Protein AF-A0A836BMW1-F1 (afdb_monomer_lite)

Sequence (289 aa):
MLAQPSSRALAAHRRPSPSGPASAAAPSAPRPCRCRACRPGSGLGRAGALRVTAFREDTAAAQPPLKTEEQRRMAQGQGQGQEGFAEGQRQRLSRRGWAVRERKAPLAVWSHTLGELGPQEVDIRVTHNGLCHTDLHMRDDDWGVSKFPFIPGHEVVGEVVGVGSAVPASLRPGSRVGVGWIANSCRSCLACLRGEENVCEKGYTGLIVGGNHGGFQEVLRVTSDFLYSIPDALGSEDAAPLLCAGITVYAPLKRHMARPGMAVAVLGVGGLGHLALQVGGGEGGGGGV

Organism: NCBI:txid47281

Secondary structure (DSSP, 8-state):
---PPP--------PPPPPS----PPPPPPPPP-SGGG-TTSS-------------------PPPPSSHHHHHHHTT---------TT-----EEEEEEB-STTPPPEEEEEE--SPPTTEEEEEEEEE---HHHHHHHTTTTS---SSB----SEEEEEEEE-TTS-TTS-TT-EEEE-SEEE--S-SHHHHTT-GGG-TT--EETTSTT---SSBSEEEEEGGGPEEPPTTS-HHHHHHIIIIIHHHHHHHHHH--STT--------SHHHHHHHHHHHHTTS----

Radius of gyration: 26.45 Å; chains: 1; bounding box: 68×68×67 Å

Foldseek 3Di:
DDDDDDDDDDDDDDDDDDDDDDDDDDDDDDDFDPDPVRDPPPPPPDPDDPPPPDDPDPPPPPDDDDPDPVSVCVVVVPDDDPDDPDDDDQDFDWKWFFWQADAPRGTDIDTDTDDGAAQQKWKWQFDDFDDDCVQVCQSNVVVVFHDPRFAGTFLTWGFTDDHHNNADPVHDGRFIKTAGFFQFAPCPDPCNVVVNRVPHPVDTDTCRGNPHYHRRIRMHMTGRVRIDGDDPVADSNRSRLCSPLVCVLCVCCVVPVPDAPDDDDQDDCDSNSVNNCVNVVVSNDDDDD

Structure (mmCIF, N/CA/C/O backbone):
data_AF-A0A836BMW1-F1
#
_entry.id   AF-A0A836BMW1-F1
#
loop_
_atom_site.group_PDB
_atom_site.id
_atom_site.type_symbol
_atom_site.label_atom_id
_atom_site.label_alt_id
_atom_site.label_comp_id
_atom_site.label_asym_id
_atom_site.label_entity_id
_atom_site.label_seq_id
_atom_site.pdbx_PDB_ins_code
_atom_site.Cartn_x
_atom_site.Cartn_y
_atom_site.Cartn_z
_atom_site.occupancy
_atom_site.B_iso_or_equiv
_atom_site.auth_seq_id
_atom_site.auth_comp_id
_atom_site.auth_asym_id
_atom_site.auth_atom_id
_atom_site.pdbx_PDB_model_num
ATOM 1 N N . MET A 1 1 ? 41.773 40.294 33.179 1.00 37.75 1 MET A N 1
ATOM 2 C CA . MET A 1 1 ? 41.535 38.853 32.934 1.00 37.75 1 MET A CA 1
ATOM 3 C C . MET A 1 1 ? 40.153 38.743 32.294 1.00 37.75 1 MET A C 1
ATOM 5 O O . MET A 1 1 ? 39.193 39.082 32.961 1.00 37.75 1 MET A O 1
ATOM 9 N N . LEU A 1 2 ? 40.088 38.771 30.953 1.00 32.91 2 LEU A N 1
ATOM 10 C CA . LEU A 1 2 ? 39.858 37.614 30.050 1.00 32.91 2 LEU A CA 1
ATOM 11 C C . LEU A 1 2 ? 38.408 37.089 30.154 1.00 32.91 2 LEU A C 1
ATOM 13 O O . LEU A 1 2 ? 38.007 36.719 31.243 1.00 32.91 2 LEU A O 1
ATOM 17 N N . ALA A 1 3 ? 37.575 36.966 29.118 1.00 32.19 3 ALA A N 1
ATOM 18 C CA . ALA A 1 3 ? 37.632 37.294 27.693 1.00 32.19 3 ALA A CA 1
ATOM 19 C C . ALA A 1 3 ? 36.179 37.260 27.147 1.00 32.19 3 ALA A C 1
ATOM 21 O O . ALA A 1 3 ? 35.368 36.461 27.612 1.00 32.19 3 ALA A O 1
ATOM 22 N N . GLN A 1 4 ? 35.847 38.112 26.172 1.00 37.16 4 GLN A N 1
ATOM 23 C CA . GLN A 1 4 ? 34.593 38.056 25.404 1.00 37.16 4 GLN A CA 1
ATOM 24 C C . GLN A 1 4 ? 34.679 36.977 24.305 1.00 37.16 4 GLN A C 1
ATOM 26 O O . GLN A 1 4 ? 35.769 36.774 23.760 1.00 37.16 4 GLN A O 1
ATOM 31 N N . PRO A 1 5 ? 33.570 36.321 23.909 1.00 39.25 5 PRO A N 1
ATOM 32 C CA . PRO A 1 5 ? 33.561 35.466 22.729 1.00 39.25 5 PRO A CA 1
ATOM 33 C C . PRO A 1 5 ? 33.525 36.325 21.457 1.00 39.25 5 PRO A C 1
ATOM 35 O O . PRO A 1 5 ? 32.670 37.192 21.284 1.00 39.25 5 PRO A O 1
ATOM 38 N N . SER A 1 6 ? 34.492 36.088 20.573 1.00 36.12 6 SER A N 1
ATOM 39 C CA . SER A 1 6 ? 34.674 36.801 19.314 1.00 36.12 6 SER A CA 1
ATOM 40 C C . SER A 1 6 ? 33.681 36.346 18.243 1.00 36.12 6 SER A C 1
ATOM 42 O O . SER A 1 6 ? 33.478 35.159 17.986 1.00 36.12 6 SER A O 1
ATOM 44 N N . SER A 1 7 ? 33.091 37.332 17.573 1.00 39.47 7 SER A N 1
ATOM 45 C CA . SER A 1 7 ? 32.346 37.193 16.330 1.00 39.47 7 SER A CA 1
A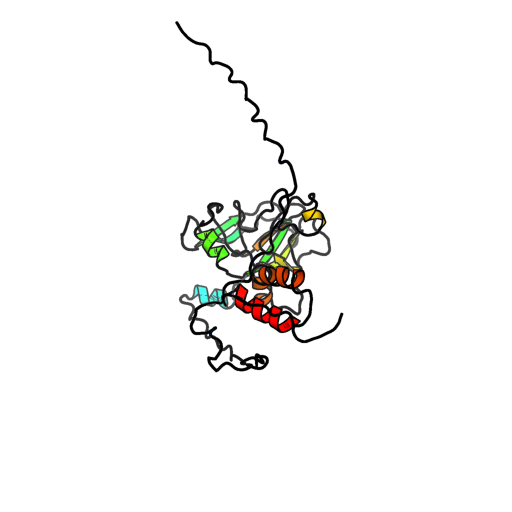TOM 46 C C . SER A 1 7 ? 33.298 36.805 15.194 1.00 39.47 7 SER A C 1
ATOM 48 O O . SER A 1 7 ? 34.131 37.594 14.749 1.00 39.47 7 SER A O 1
ATOM 50 N N . ARG A 1 8 ? 33.178 35.576 14.68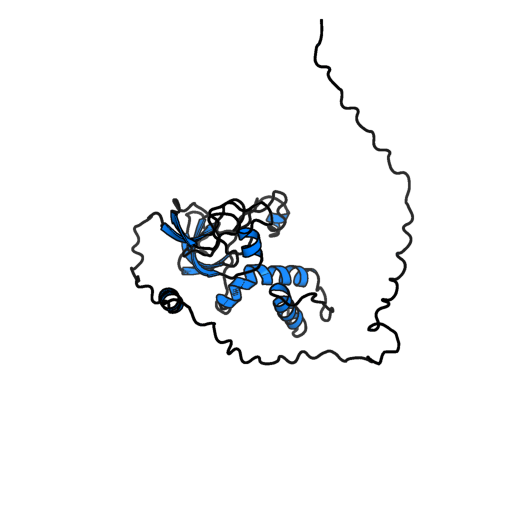5 1.00 35.97 8 ARG A N 1
ATOM 51 C CA . ARG A 1 8 ? 33.794 35.196 13.408 1.00 35.97 8 ARG A CA 1
ATOM 52 C C . ARG A 1 8 ? 32.800 35.442 12.280 1.00 35.97 8 ARG A C 1
ATOM 54 O O . ARG A 1 8 ? 31.829 34.711 12.116 1.00 35.97 8 ARG A O 1
ATOM 61 N N . ALA A 1 9 ? 33.078 36.491 11.515 1.00 37.53 9 ALA A N 1
ATOM 62 C CA . ALA A 1 9 ? 32.454 36.770 10.236 1.00 37.53 9 ALA A CA 1
ATOM 63 C C . ALA A 1 9 ? 32.658 35.588 9.270 1.00 37.53 9 ALA A C 1
ATOM 65 O O . ALA A 1 9 ? 33.773 35.097 9.085 1.00 37.53 9 ALA A O 1
ATOM 66 N N . LEU A 1 10 ? 31.564 35.151 8.649 1.00 35.09 10 LEU A N 1
ATOM 67 C CA . LEU A 1 10 ? 31.554 34.236 7.514 1.00 35.09 10 LEU A CA 1
ATOM 68 C C . LEU A 1 10 ? 32.267 34.903 6.330 1.00 35.09 10 LEU A C 1
ATOM 70 O O . LEU A 1 10 ? 31.719 35.791 5.679 1.00 35.09 10 LEU A O 1
ATOM 74 N N . ALA A 1 11 ? 33.492 34.469 6.042 1.00 34.53 11 ALA A N 1
ATOM 75 C CA . ALA A 1 11 ? 34.141 34.758 4.774 1.00 34.53 11 ALA A CA 1
ATOM 76 C C . ALA A 1 11 ? 33.422 33.962 3.675 1.00 34.53 11 ALA A C 1
ATOM 78 O O . ALA A 1 11 ? 33.503 32.735 3.610 1.00 34.53 11 ALA A O 1
ATOM 79 N N . ALA A 1 12 ? 32.684 34.669 2.822 1.00 36.97 12 ALA A N 1
ATOM 80 C CA . ALA A 1 12 ? 32.085 34.107 1.624 1.00 36.97 12 ALA A CA 1
ATOM 81 C C . ALA A 1 12 ? 33.196 33.608 0.686 1.00 36.97 12 ALA A C 1
ATOM 83 O O . ALA A 1 12 ? 33.931 34.400 0.093 1.00 36.97 12 ALA A O 1
ATOM 84 N N . HIS A 1 13 ? 33.316 32.289 0.533 1.00 33.56 13 HIS A N 1
ATOM 85 C CA . HIS A 1 13 ? 34.117 31.699 -0.532 1.00 33.56 13 HIS A CA 1
ATOM 86 C C . HIS A 1 13 ? 33.492 32.071 -1.884 1.00 33.56 13 HIS A C 1
ATOM 88 O O . HIS A 1 13 ? 32.512 31.471 -2.326 1.00 33.56 13 HIS A O 1
ATOM 94 N N . ARG A 1 14 ? 34.067 33.079 -2.551 1.00 37.34 14 ARG A N 1
ATOM 95 C CA . ARG A 1 14 ? 33.815 33.357 -3.968 1.00 37.34 14 ARG A CA 1
ATOM 96 C C . ARG A 1 14 ? 34.240 32.130 -4.777 1.00 37.34 14 ARG A C 1
ATOM 98 O O . ARG A 1 14 ? 35.421 31.795 -4.824 1.00 37.34 14 ARG A O 1
ATOM 105 N N . ARG A 1 15 ? 33.273 31.458 -5.405 1.00 37.91 15 ARG A N 1
ATOM 106 C CA . ARG A 1 15 ? 33.538 30.433 -6.421 1.00 37.91 15 ARG A CA 1
ATOM 107 C C . ARG A 1 15 ? 34.126 31.114 -7.666 1.00 37.91 15 ARG A C 1
ATOM 109 O O . ARG A 1 15 ? 33.562 32.122 -8.092 1.00 37.91 15 ARG A O 1
ATOM 116 N N . PRO A 1 16 ? 35.214 30.603 -8.262 1.00 37.06 16 PRO A N 1
ATOM 117 C CA . PRO A 1 16 ? 35.652 31.073 -9.569 1.00 37.06 16 PRO A CA 1
ATOM 118 C C . PRO A 1 16 ? 34.637 30.646 -10.640 1.00 37.06 16 PRO A C 1
ATOM 120 O O . PRO A 1 16 ? 34.182 29.501 -10.659 1.00 37.06 16 PRO A O 1
ATOM 123 N N . SER A 1 17 ? 34.269 31.580 -11.517 1.00 42.09 17 SER A N 1
ATOM 124 C CA . SER A 1 17 ? 33.440 31.323 -12.698 1.00 42.09 17 SER A CA 1
ATOM 125 C C . SER A 1 17 ? 34.186 30.418 -13.688 1.00 42.09 17 SER A C 1
ATOM 127 O O . SER A 1 17 ? 35.354 30.693 -13.969 1.00 42.09 17 SER A O 1
ATOM 129 N N . PRO A 1 18 ? 33.555 29.380 -14.264 1.00 43.38 18 PRO A N 1
ATOM 130 C CA . PRO A 1 18 ? 34.178 28.604 -15.324 1.00 43.38 18 PRO A CA 1
ATOM 131 C C . PRO A 1 18 ? 34.114 29.380 -16.645 1.00 43.38 18 PRO A C 1
ATOM 133 O O . PRO A 1 18 ? 33.045 29.677 -17.176 1.00 43.38 18 PRO A O 1
ATOM 136 N N . SER A 1 19 ? 35.287 29.718 -17.165 1.00 38.97 19 SER A N 1
ATOM 137 C CA . SER A 1 19 ? 35.504 30.224 -18.514 1.00 38.97 19 SER A CA 1
ATOM 138 C C . SER A 1 19 ? 35.508 29.075 -19.534 1.00 38.97 19 SER A C 1
ATOM 140 O O . SER A 1 19 ? 36.340 28.179 -19.422 1.00 38.97 19 SER A O 1
ATOM 142 N N . GLY A 1 20 ? 34.661 29.168 -20.565 1.00 42.00 20 GLY A N 1
ATOM 143 C CA . GLY A 1 20 ? 34.878 28.561 -21.890 1.00 42.00 20 GLY A CA 1
ATOM 144 C C . GLY A 1 20 ? 34.454 27.091 -22.083 1.00 42.00 20 GLY A C 1
ATOM 145 O O . GLY A 1 20 ? 34.545 26.289 -21.155 1.00 42.00 20 GLY A O 1
ATOM 146 N N . PRO A 1 21 ? 33.981 26.710 -23.289 1.00 36.75 21 PRO A N 1
ATOM 147 C CA . PRO A 1 21 ? 33.412 25.391 -23.545 1.00 36.75 21 PRO A CA 1
ATOM 148 C C . PRO A 1 21 ? 34.509 24.325 -23.664 1.00 36.75 21 PRO A C 1
ATOM 150 O O . PRO A 1 21 ? 35.349 24.368 -24.562 1.00 36.75 21 PRO A O 1
ATOM 153 N N . ALA A 1 22 ? 34.470 23.326 -22.784 1.00 39.06 22 ALA A N 1
ATOM 154 C CA . ALA A 1 22 ? 35.223 22.095 -22.967 1.00 39.06 22 ALA A CA 1
ATOM 155 C C . ALA A 1 22 ? 34.535 21.247 -24.050 1.00 39.06 22 ALA A C 1
ATOM 157 O O . ALA A 1 22 ? 33.410 20.783 -23.874 1.00 39.06 22 ALA A O 1
ATOM 158 N N . SER A 1 23 ? 35.214 21.055 -25.179 1.00 41.53 23 SER A N 1
ATOM 159 C CA . SER A 1 23 ? 34.840 20.088 -26.213 1.00 41.53 23 SER A CA 1
ATOM 160 C C . SER A 1 23 ? 34.801 18.679 -25.610 1.00 41.53 23 SER A C 1
ATOM 162 O O . SER A 1 23 ? 35.846 18.096 -25.321 1.00 41.53 23 SER A O 1
ATOM 164 N N . ALA A 1 24 ? 33.604 18.122 -25.422 1.00 38.00 24 ALA A N 1
ATOM 165 C CA . ALA A 1 24 ? 33.424 16.738 -25.007 1.00 38.00 24 ALA A CA 1
ATOM 166 C C . ALA A 1 24 ? 33.803 15.798 -26.163 1.00 38.00 24 ALA A C 1
ATOM 168 O O . ALA A 1 24 ? 33.105 15.717 -27.172 1.00 38.00 24 ALA A O 1
ATOM 169 N N . ALA A 1 25 ? 34.922 15.088 -26.020 1.00 42.78 25 ALA A N 1
ATOM 170 C CA . ALA A 1 25 ? 35.254 13.967 -26.889 1.00 42.78 25 ALA A CA 1
ATOM 171 C C . ALA A 1 25 ? 34.220 12.842 -26.699 1.00 42.78 25 ALA A C 1
ATOM 173 O O . ALA A 1 25 ? 33.838 12.524 -25.571 1.00 42.78 25 ALA A O 1
ATOM 174 N N . ALA A 1 26 ? 33.768 12.246 -27.804 1.00 42.47 26 ALA A N 1
ATOM 175 C CA . ALA A 1 26 ? 32.841 11.120 -27.796 1.00 42.47 26 ALA A CA 1
ATOM 176 C C . ALA A 1 26 ? 33.389 9.952 -26.945 1.00 42.47 26 ALA A C 1
ATOM 178 O O . ALA A 1 26 ? 34.590 9.669 -27.009 1.00 42.47 26 ALA A O 1
ATOM 179 N N . PRO A 1 27 ? 32.545 9.247 -26.169 1.00 40.94 27 PRO A N 1
ATOM 180 C CA . PRO A 1 27 ? 32.985 8.072 -25.432 1.00 40.94 27 PRO A CA 1
ATOM 181 C C . PRO A 1 27 ? 33.461 6.998 -26.415 1.00 40.94 27 PRO A C 1
ATOM 183 O O . PRO A 1 27 ? 32.778 6.662 -27.384 1.00 40.94 27 PRO A O 1
ATOM 186 N N . SER A 1 28 ? 34.654 6.463 -26.168 1.00 51.53 28 SER A N 1
ATOM 187 C CA . SER A 1 28 ? 35.188 5.332 -26.916 1.00 51.53 28 SER A CA 1
ATOM 188 C C . SER A 1 28 ? 34.298 4.101 -26.726 1.00 51.53 28 SER A C 1
ATOM 190 O O . SER A 1 28 ? 33.737 3.874 -25.653 1.00 51.53 28 SER A O 1
ATOM 192 N N . ALA A 1 29 ? 34.147 3.315 -27.796 1.00 50.09 29 ALA A N 1
ATOM 193 C CA . ALA A 1 29 ? 33.323 2.113 -27.807 1.00 50.09 29 ALA A CA 1
ATOM 194 C C . ALA A 1 29 ? 33.667 1.174 -26.628 1.00 50.09 29 ALA A C 1
ATOM 196 O O . ALA A 1 29 ? 34.847 1.029 -26.282 1.00 50.09 29 ALA A O 1
ATOM 197 N N . PRO A 1 30 ? 32.669 0.510 -26.014 1.00 50.09 30 PRO A N 1
ATOM 198 C CA . PRO A 1 30 ? 32.906 -0.391 -24.897 1.00 50.09 30 PRO A CA 1
ATOM 199 C C . PRO A 1 30 ? 33.873 -1.504 -25.307 1.00 50.09 30 PRO A C 1
ATOM 201 O O . PRO A 1 30 ? 33.724 -2.146 -26.349 1.00 50.09 30 PRO A O 1
ATOM 204 N N . ARG A 1 31 ? 34.889 -1.738 -24.470 1.00 49.00 31 ARG A N 1
ATOM 205 C CA . ARG A 1 31 ? 35.842 -2.835 -24.663 1.00 49.00 31 ARG A CA 1
ATOM 206 C C . ARG A 1 31 ? 35.078 -4.169 -24.660 1.00 49.00 31 ARG A C 1
ATOM 208 O O . ARG A 1 31 ? 34.281 -4.388 -23.748 1.00 49.00 31 ARG A O 1
ATOM 215 N N . PRO A 1 32 ? 35.325 -5.076 -25.620 1.00 52.00 32 PRO A N 1
ATOM 216 C CA . PRO A 1 32 ? 34.595 -6.335 -25.692 1.00 52.00 32 PRO A CA 1
ATOM 217 C C . PRO A 1 32 ? 34.831 -7.184 -24.438 1.00 52.00 32 PRO A C 1
ATOM 219 O O . PRO A 1 32 ? 35.957 -7.296 -23.937 1.00 52.00 32 PRO A O 1
ATOM 222 N N . CYS A 1 33 ? 33.750 -7.785 -23.937 1.00 49.78 33 CYS A N 1
ATOM 223 C CA . CYS A 1 33 ? 33.767 -8.681 -22.788 1.00 49.78 33 CYS A CA 1
ATOM 224 C C . CYS A 1 33 ? 34.706 -9.869 -23.059 1.00 49.78 33 CYS A C 1
ATOM 226 O O . CYS A 1 33 ? 34.569 -10.567 -24.062 1.00 49.78 33 CYS A O 1
ATOM 228 N N . ARG A 1 34 ? 35.675 -10.107 -22.165 1.00 58.00 34 ARG A N 1
ATOM 229 C CA . ARG A 1 34 ? 36.688 -11.172 -22.307 1.00 58.00 34 ARG A CA 1
ATOM 230 C C . ARG A 1 34 ? 36.233 -12.534 -21.763 1.00 58.00 34 ARG A C 1
ATOM 232 O O . ARG A 1 34 ? 37.055 -13.446 -21.672 1.00 58.00 34 ARG A O 1
ATOM 239 N N . CYS A 1 35 ? 34.961 -12.691 -21.388 1.00 56.97 35 CYS A N 1
ATOM 240 C CA . CYS A 1 35 ? 34.445 -13.978 -20.929 1.00 56.97 35 CYS A CA 1
ATOM 241 C C . CYS A 1 35 ? 34.353 -14.980 -22.096 1.00 56.97 35 CYS A C 1
ATOM 243 O O . CYS A 1 35 ? 34.168 -14.606 -23.256 1.00 56.97 35 CYS A O 1
ATOM 245 N N . ARG A 1 36 ? 34.487 -16.279 -21.793 1.00 51.38 36 ARG A N 1
ATOM 246 C CA . ARG A 1 36 ? 34.445 -17.367 -22.792 1.00 51.38 36 ARG A CA 1
ATOM 247 C C . ARG A 1 36 ? 33.154 -17.378 -23.625 1.00 51.38 36 ARG A C 1
ATOM 249 O O . ARG A 1 36 ? 33.202 -17.833 -24.759 1.00 51.38 36 ARG A O 1
ATOM 256 N N . ALA A 1 37 ? 32.049 -16.864 -23.082 1.00 56.00 37 ALA A N 1
ATOM 257 C CA . ALA A 1 37 ? 30.730 -16.866 -23.715 1.00 56.00 37 ALA A CA 1
ATOM 258 C C . ALA A 1 37 ? 30.551 -15.812 -24.827 1.00 56.00 37 ALA A C 1
ATOM 260 O O . ALA A 1 37 ? 29.636 -15.946 -25.631 1.00 56.00 37 ALA A O 1
ATOM 261 N N . CYS A 1 38 ? 31.413 -14.789 -24.898 1.00 49.06 38 CYS A N 1
ATOM 262 C CA . CYS A 1 38 ? 31.269 -13.674 -25.847 1.00 49.06 38 CYS A CA 1
ATOM 263 C C . CYS A 1 38 ? 32.384 -13.615 -26.910 1.00 49.06 38 CYS A C 1
ATOM 265 O O . CYS A 1 38 ? 32.547 -12.588 -27.572 1.00 49.06 38 CYS A O 1
ATOM 267 N N . ARG A 1 39 ? 33.185 -14.681 -27.081 1.00 49.94 39 ARG A N 1
ATOM 268 C CA . ARG A 1 39 ? 34.237 -14.718 -28.112 1.00 49.94 39 ARG A CA 1
ATOM 269 C C . ARG A 1 39 ? 33.637 -14.971 -29.506 1.00 49.94 39 ARG A C 1
ATOM 271 O O . ARG A 1 39 ? 32.896 -15.939 -29.669 1.00 49.94 39 ARG A O 1
ATOM 278 N N . PRO A 1 40 ? 34.012 -14.190 -30.537 1.00 45.00 40 PRO A N 1
ATOM 279 C CA . PRO A 1 40 ? 33.647 -14.505 -31.916 1.00 45.00 40 PRO A CA 1
ATOM 280 C C . PRO A 1 40 ? 34.195 -15.890 -32.291 1.00 45.00 40 PRO A C 1
ATOM 282 O O . PRO A 1 40 ? 35.389 -16.140 -32.133 1.00 45.00 40 PRO A O 1
ATOM 285 N N . GLY A 1 41 ? 33.322 -16.793 -32.744 1.00 48.97 41 GLY A N 1
ATOM 286 C CA . GLY A 1 41 ? 33.678 -18.164 -33.138 1.00 48.97 41 GLY A CA 1
ATOM 287 C C . GLY A 1 41 ? 33.224 -19.273 -32.181 1.00 48.97 41 GLY A C 1
ATOM 288 O O . GLY A 1 41 ? 33.377 -20.445 -32.510 1.00 48.97 41 GLY A O 1
ATOM 289 N N . SER A 1 42 ? 32.612 -18.955 -31.034 1.00 46.84 42 SER A N 1
ATOM 290 C CA . SER A 1 42 ? 32.058 -19.965 -30.120 1.00 46.84 42 SER A CA 1
ATOM 291 C C . SER A 1 42 ? 30.666 -20.456 -30.541 1.00 46.84 42 SER A C 1
ATOM 293 O O . SER A 1 42 ? 29.748 -20.351 -29.744 1.00 46.84 42 SER A O 1
ATOM 295 N N . GLY A 1 43 ? 30.481 -20.933 -31.779 1.00 39.94 43 GLY A N 1
ATOM 296 C CA . GLY A 1 43 ? 29.372 -21.817 -32.211 1.00 39.94 43 GLY A CA 1
ATOM 297 C C . GLY A 1 43 ? 27.900 -21.436 -31.940 1.00 39.94 43 GLY A C 1
ATOM 298 O O . GLY A 1 43 ? 27.014 -22.137 -32.413 1.00 39.94 43 GLY A O 1
ATOM 299 N N . LEU A 1 44 ? 27.594 -20.345 -31.240 1.00 45.97 44 LEU A N 1
ATOM 300 C CA . LEU A 1 44 ? 26.248 -19.851 -30.960 1.00 45.97 44 LEU A CA 1
ATOM 301 C C . LEU A 1 44 ? 25.822 -18.942 -32.113 1.00 45.97 44 LEU A C 1
ATOM 303 O O . LEU A 1 44 ? 25.647 -17.731 -31.981 1.00 45.97 44 LEU A O 1
ATOM 307 N N . GLY A 1 45 ? 25.725 -19.549 -33.295 1.00 34.94 45 GLY A N 1
ATOM 308 C CA . GLY A 1 45 ? 25.037 -18.949 -34.424 1.00 34.94 45 GLY A CA 1
ATOM 309 C C . GLY A 1 45 ? 23.566 -18.755 -34.069 1.00 34.94 45 GLY A C 1
ATOM 310 O O . GLY A 1 45 ? 22.936 -19.680 -33.570 1.00 34.94 45 GLY A O 1
ATOM 311 N N . ARG A 1 46 ? 23.059 -17.538 -34.309 1.00 43.62 46 ARG A N 1
ATOM 312 C CA . ARG A 1 46 ? 21.636 -17.173 -34.451 1.00 43.62 46 ARG A CA 1
ATOM 313 C C . ARG A 1 46 ? 20.673 -18.145 -33.755 1.00 43.62 46 ARG A C 1
ATOM 315 O O . ARG A 1 46 ? 19.973 -18.905 -34.419 1.00 43.62 46 ARG A O 1
ATOM 322 N N . ALA A 1 47 ? 20.601 -18.091 -32.427 1.00 39.19 47 ALA A N 1
ATOM 323 C CA . ALA A 1 47 ? 19.427 -18.616 -31.751 1.00 39.19 47 ALA A CA 1
ATOM 324 C C . ALA A 1 47 ? 18.249 -17.746 -32.206 1.00 39.19 47 ALA A C 1
ATOM 326 O O . ALA A 1 47 ? 18.206 -16.546 -31.923 1.00 39.19 47 ALA A O 1
ATOM 327 N N . GLY A 1 48 ? 17.360 -18.332 -33.011 1.00 32.28 48 GLY A N 1
ATOM 328 C CA . GLY A 1 48 ? 16.084 -17.727 -33.363 1.00 32.28 48 GLY A CA 1
ATOM 329 C C . GLY A 1 48 ? 15.355 -17.272 -32.104 1.00 32.28 48 GLY A C 1
ATOM 330 O O . GLY A 1 48 ? 15.629 -17.778 -31.016 1.00 32.28 48 GLY A O 1
ATOM 331 N N . ALA A 1 49 ? 14.456 -16.299 -32.269 1.00 35.72 49 ALA A N 1
ATOM 332 C CA . ALA A 1 49 ? 13.562 -15.822 -31.222 1.00 35.72 49 ALA A CA 1
ATOM 333 C C . ALA A 1 49 ? 13.159 -16.988 -30.312 1.00 35.72 49 ALA A C 1
ATOM 335 O O . ALA A 1 49 ? 12.520 -17.940 -30.767 1.00 35.72 49 ALA A O 1
ATOM 336 N N . LEU A 1 50 ? 13.612 -16.939 -29.057 1.00 30.25 50 LEU A N 1
ATOM 337 C CA . LEU A 1 50 ? 13.245 -17.921 -28.057 1.00 30.25 50 LEU A CA 1
ATOM 338 C C . LEU A 1 50 ? 11.735 -17.776 -27.874 1.00 30.25 50 LEU A C 1
ATOM 340 O O . LEU A 1 50 ? 11.266 -16.877 -27.180 1.00 30.25 50 LEU A O 1
ATOM 344 N N . ARG A 1 51 ? 10.964 -18.621 -28.564 1.00 29.84 51 ARG A N 1
ATOM 345 C CA . ARG A 1 51 ? 9.554 -18.824 -28.256 1.00 29.84 51 ARG A CA 1
ATOM 346 C C . ARG A 1 51 ? 9.526 -19.375 -26.842 1.00 29.84 51 ARG A C 1
ATOM 348 O O . ARG A 1 51 ? 9.811 -20.553 -26.632 1.00 29.84 51 ARG A O 1
ATOM 355 N N . VAL A 1 52 ? 9.201 -18.509 -25.888 1.00 32.91 52 VAL A N 1
ATOM 356 C CA . VAL A 1 52 ? 8.766 -18.925 -24.560 1.00 32.91 52 VAL A CA 1
ATOM 357 C C . VAL A 1 52 ? 7.452 -19.665 -24.780 1.00 32.91 52 VAL A C 1
ATOM 359 O O . VAL A 1 52 ? 6.384 -19.073 -24.892 1.00 32.91 52 VAL A O 1
ATOM 362 N N . THR A 1 53 ? 7.548 -20.976 -24.970 1.00 30.91 53 THR A N 1
ATOM 363 C CA . THR A 1 53 ? 6.401 -21.859 -24.820 1.00 30.91 53 THR A CA 1
ATOM 364 C C . THR A 1 53 ? 6.185 -21.963 -23.323 1.00 30.91 53 THR A C 1
ATOM 366 O O . THR A 1 53 ? 7.070 -22.404 -22.593 1.00 30.91 53 THR A O 1
ATOM 369 N N . ALA A 1 54 ? 5.049 -21.443 -22.862 1.00 33.19 54 ALA A N 1
ATOM 370 C CA . ALA A 1 54 ? 4.628 -21.585 -21.483 1.00 33.19 54 ALA A CA 1
ATOM 371 C C . ALA A 1 54 ? 4.630 -23.078 -21.142 1.00 33.19 54 ALA A C 1
ATOM 373 O O . ALA A 1 54 ? 3.850 -23.853 -21.699 1.00 33.19 54 ALA A O 1
ATOM 374 N N . PHE A 1 55 ? 5.527 -23.487 -20.248 1.00 27.05 55 PHE A N 1
ATOM 375 C CA . PHE A 1 55 ? 5.321 -24.725 -19.525 1.00 27.05 55 PHE A CA 1
ATOM 376 C C . PHE A 1 55 ? 4.089 -24.495 -18.653 1.00 27.05 55 PHE A C 1
ATOM 378 O O . PHE A 1 55 ? 4.070 -23.599 -17.813 1.00 27.05 55 PHE A O 1
ATOM 385 N N . ARG A 1 56 ? 3.035 -25.275 -18.904 1.00 32.62 56 ARG A N 1
ATOM 386 C CA . ARG A 1 56 ? 1.991 -25.509 -17.911 1.00 32.62 56 ARG A CA 1
ATOM 387 C C . ARG A 1 56 ? 2.693 -26.173 -16.730 1.00 32.62 56 ARG A C 1
ATOM 389 O O . ARG A 1 56 ? 3.011 -27.357 -16.795 1.00 32.62 56 ARG A O 1
ATOM 396 N N . GLU A 1 57 ? 3.002 -25.401 -15.701 1.00 34.78 57 GLU A N 1
ATOM 397 C CA . GLU A 1 57 ? 3.244 -25.976 -14.388 1.00 34.78 57 GLU A CA 1
ATOM 398 C C . GLU A 1 57 ? 1.883 -26.427 -13.861 1.00 34.78 57 GLU A C 1
ATOM 400 O O . GLU A 1 57 ? 0.974 -25.617 -13.676 1.00 34.78 57 GLU A O 1
ATOM 405 N N . ASP A 1 58 ? 1.729 -27.737 -13.672 1.00 35.06 58 ASP A N 1
ATOM 406 C CA . ASP A 1 58 ? 0.711 -28.279 -12.783 1.00 35.06 58 ASP A CA 1
ATOM 407 C C . ASP A 1 58 ? 0.975 -27.692 -11.391 1.00 35.06 58 ASP A C 1
ATOM 409 O O . ASP A 1 58 ? 1.828 -28.168 -10.639 1.00 35.06 58 ASP A O 1
ATOM 413 N N . THR A 1 59 ? 0.269 -26.618 -11.043 1.00 39.03 59 THR A N 1
ATOM 414 C CA . THR A 1 59 ? 0.305 -26.010 -9.712 1.00 39.03 59 THR A CA 1
ATOM 415 C C . THR A 1 59 ? -0.495 -26.859 -8.726 1.00 39.03 59 THR A C 1
ATOM 417 O O . THR A 1 59 ? -1.494 -26.439 -8.154 1.00 39.03 59 THR A O 1
ATOM 420 N N . ALA A 1 60 ? -0.003 -28.066 -8.463 1.00 34.84 60 ALA A N 1
ATOM 421 C CA . ALA A 1 60 ? -0.264 -28.770 -7.215 1.00 34.84 60 ALA A CA 1
ATOM 422 C C . ALA A 1 60 ? 0.924 -28.537 -6.268 1.00 34.84 60 ALA A C 1
ATOM 424 O O . ALA A 1 60 ? 1.609 -29.467 -5.846 1.00 34.84 60 ALA A O 1
ATOM 425 N N . ALA A 1 61 ? 1.197 -27.269 -5.942 1.00 38.47 61 ALA A N 1
ATOM 426 C CA . ALA A 1 61 ? 2.079 -26.949 -4.830 1.00 38.47 61 ALA A CA 1
ATOM 427 C C . ALA A 1 61 ? 1.356 -27.352 -3.538 1.00 38.47 61 ALA A C 1
ATOM 429 O O . ALA A 1 61 ? 0.470 -26.648 -3.052 1.00 38.47 61 ALA A O 1
ATOM 430 N N . ALA A 1 62 ? 1.698 -28.527 -3.010 1.00 38.78 62 ALA A N 1
ATOM 431 C CA . ALA A 1 62 ? 1.217 -28.978 -1.716 1.00 38.78 62 ALA A CA 1
ATOM 432 C C . ALA A 1 62 ? 1.618 -27.946 -0.651 1.00 38.78 62 ALA A C 1
ATOM 434 O O . ALA A 1 62 ? 2.804 -27.731 -0.389 1.00 38.78 62 ALA A O 1
ATOM 435 N N . GLN A 1 63 ? 0.624 -27.291 -0.051 1.00 45.25 63 GLN A N 1
ATOM 436 C CA . GLN A 1 63 ? 0.841 -26.399 1.082 1.00 45.25 63 GLN A CA 1
ATOM 437 C C . GLN A 1 63 ? 1.519 -27.195 2.214 1.00 45.25 63 GLN A C 1
ATOM 439 O O . GLN A 1 63 ? 1.072 -28.305 2.526 1.00 45.25 63 GLN A O 1
ATOM 444 N N . PRO A 1 64 ? 2.591 -26.676 2.842 1.00 47.66 64 PRO A N 1
ATOM 445 C CA . PRO A 1 64 ? 3.213 -27.349 3.974 1.00 47.66 64 PRO A CA 1
ATOM 446 C C . PRO A 1 64 ? 2.181 -27.526 5.101 1.00 47.66 64 PRO A C 1
ATOM 448 O O . PRO A 1 64 ? 1.369 -26.626 5.335 1.00 47.66 64 PRO A O 1
ATOM 451 N N . PRO A 1 65 ? 2.177 -28.667 5.813 1.00 43.88 65 PRO A N 1
ATOM 452 C CA . PRO A 1 65 ? 1.128 -28.967 6.776 1.00 43.88 65 PRO A CA 1
ATOM 453 C C . PRO A 1 65 ? 1.118 -27.934 7.908 1.00 43.88 65 PRO A C 1
ATOM 455 O O . PRO A 1 65 ? 2.120 -27.736 8.599 1.00 43.88 65 PRO A O 1
ATOM 458 N N . LEU A 1 66 ? -0.039 -27.299 8.110 1.00 57.47 66 LEU A N 1
ATOM 459 C CA . LEU A 1 66 ? -0.299 -26.392 9.228 1.00 57.47 66 LEU A CA 1
ATOM 460 C C . LEU A 1 66 ? -0.032 -27.139 10.544 1.00 57.47 66 LEU A C 1
ATOM 462 O O . LEU A 1 66 ? -0.587 -28.219 10.790 1.00 57.47 66 LEU A O 1
ATOM 466 N N . LYS A 1 67 ? 0.872 -26.595 11.363 1.00 54.78 67 LYS A N 1
ATOM 467 C CA . LYS A 1 67 ? 1.463 -27.298 12.511 1.00 54.78 67 LYS A CA 1
ATOM 468 C C . LYS A 1 67 ? 0.547 -27.314 13.732 1.00 54.78 67 LYS A C 1
ATOM 470 O O . LYS A 1 67 ? 0.701 -28.196 14.569 1.00 54.78 67 LYS A O 1
ATOM 475 N N . THR A 1 68 ? -0.409 -26.390 13.829 1.00 67.62 68 THR A N 1
ATOM 476 C CA . THR A 1 68 ? -1.342 -26.313 14.963 1.00 67.62 68 THR A CA 1
ATOM 477 C C . THR A 1 68 ? -2.804 -26.378 14.525 1.00 67.62 68 THR A C 1
ATOM 479 O O . THR A 1 68 ? -3.161 -26.033 13.397 1.00 67.62 68 THR A O 1
ATOM 482 N N . GLU A 1 69 ? -3.670 -26.837 15.428 1.00 56.22 69 GLU A N 1
ATOM 483 C CA . GLU A 1 69 ? -5.121 -26.899 15.207 1.00 56.22 69 GLU A CA 1
ATOM 484 C C . GLU A 1 69 ? -5.723 -25.498 14.991 1.00 56.22 69 GLU A C 1
ATOM 486 O O . GLU A 1 69 ? -6.617 -25.315 14.169 1.00 56.22 69 GLU A O 1
ATOM 491 N N . GLU A 1 70 ? -5.152 -24.483 15.643 1.00 49.44 70 GLU A N 1
ATOM 492 C CA . GLU A 1 70 ? -5.513 -23.073 15.477 1.00 49.44 70 GLU A CA 1
ATOM 493 C C . GLU A 1 70 ? -5.193 -22.552 14.066 1.00 49.44 70 GLU A C 1
ATOM 495 O O . GLU A 1 70 ? -6.034 -21.911 13.437 1.00 49.44 70 GLU A O 1
ATOM 500 N N . GLN A 1 71 ? -4.033 -22.917 13.506 1.00 53.34 71 GLN A N 1
ATOM 501 C CA . GLN A 1 71 ? -3.675 -22.588 12.122 1.00 53.34 71 GLN A CA 1
ATOM 502 C C . GLN A 1 71 ? -4.638 -23.231 11.111 1.00 53.34 71 GLN A C 1
ATOM 504 O O . GLN A 1 71 ? -4.975 -22.606 10.107 1.00 53.34 71 GLN A O 1
ATOM 509 N N . ARG A 1 72 ? -5.124 -24.452 11.388 1.00 61.28 72 ARG A N 1
ATOM 510 C CA . ARG A 1 72 ? -6.104 -25.158 10.538 1.00 61.28 72 ARG A CA 1
ATOM 511 C C . ARG A 1 72 ? -7.486 -24.513 10.587 1.00 61.28 72 ARG A C 1
ATOM 513 O O . ARG A 1 72 ? -8.090 -24.326 9.537 1.00 61.28 72 ARG A O 1
ATOM 520 N N . ARG A 1 73 ? -7.959 -24.123 11.775 1.00 56.38 73 ARG A N 1
ATOM 521 C CA . ARG A 1 73 ? -9.251 -23.431 11.948 1.00 56.38 73 ARG A CA 1
ATOM 522 C C . ARG A 1 73 ? -9.263 -22.059 11.267 1.00 56.38 73 ARG A C 1
ATOM 524 O O . ARG A 1 73 ? -10.247 -21.707 10.623 1.00 56.38 73 ARG A O 1
ATOM 531 N N . MET A 1 74 ? -8.149 -21.329 11.351 1.00 52.25 74 MET A N 1
ATOM 532 C CA . MET A 1 74 ? -7.978 -20.015 10.716 1.00 52.25 74 MET A CA 1
ATOM 533 C C . MET A 1 74 ? -7.923 -20.117 9.183 1.00 52.25 74 MET A C 1
ATOM 535 O O . MET A 1 74 ? -8.573 -19.332 8.500 1.00 52.25 74 MET A O 1
ATOM 539 N N . ALA A 1 75 ? -7.224 -21.118 8.633 1.00 50.81 75 ALA A N 1
ATOM 540 C CA . ALA A 1 75 ? -7.174 -21.359 7.186 1.00 50.81 75 ALA A CA 1
ATOM 541 C C . ALA A 1 75 ? -8.522 -21.817 6.590 1.00 50.81 75 ALA A C 1
ATOM 543 O O . ALA A 1 75 ? -8.768 -21.623 5.404 1.00 50.81 75 ALA A O 1
ATOM 544 N N . GLN A 1 76 ? -9.400 -22.417 7.401 1.00 52.19 76 GLN A N 1
ATOM 545 C CA . GLN A 1 76 ? -10.716 -22.910 6.977 1.00 52.19 76 GLN A CA 1
ATOM 546 C C . GLN A 1 76 ? -11.836 -21.862 7.084 1.00 52.19 76 GLN A C 1
ATOM 548 O O . GLN A 1 76 ? -12.992 -22.189 6.825 1.00 52.19 76 GLN A O 1
ATOM 553 N N . GLY A 1 77 ? -11.532 -20.617 7.471 1.00 39.81 77 GLY A N 1
ATOM 554 C CA . GLY A 1 77 ? -12.533 -19.545 7.551 1.00 39.81 77 GLY A CA 1
ATOM 555 C C . GLY A 1 77 ? -13.657 -19.801 8.565 1.00 39.81 77 GLY A C 1
ATOM 556 O O . GLY A 1 77 ? -14.684 -19.131 8.524 1.00 39.81 77 GLY A O 1
ATOM 557 N N . GLN A 1 78 ? -13.484 -20.751 9.490 1.00 40.66 78 GLN A N 1
ATOM 558 C CA . GLN A 1 78 ? -14.473 -21.092 10.517 1.00 40.66 78 GLN A CA 1
ATOM 559 C C . GLN A 1 78 ? -14.241 -20.264 11.788 1.00 40.66 78 GLN A C 1
ATOM 561 O O . GLN A 1 78 ? -14.027 -20.792 12.879 1.00 40.66 78 GLN A O 1
ATOM 566 N N . GLY A 1 79 ? -14.264 -18.939 11.639 1.00 35.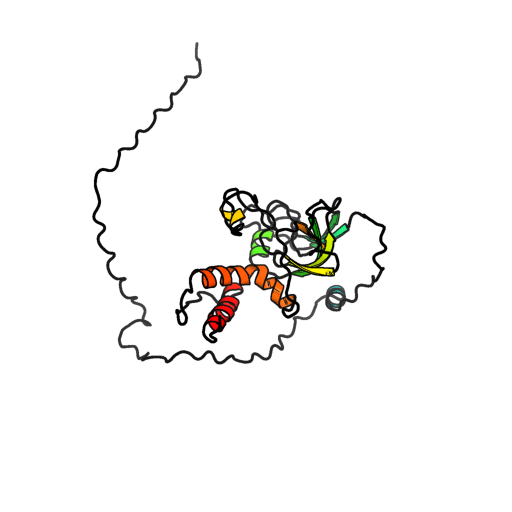81 79 GLY A N 1
ATOM 567 C CA . GLY A 1 79 ? -14.451 -18.015 12.753 1.00 35.81 79 GLY A CA 1
ATOM 568 C C . GLY A 1 79 ? -15.945 -17.760 12.929 1.00 35.81 79 GLY A C 1
ATOM 569 O O . GLY A 1 79 ? -16.568 -17.132 12.080 1.00 35.81 79 GLY A O 1
ATOM 570 N N . GLN A 1 80 ? -16.537 -18.281 14.003 1.00 34.88 80 GLN A N 1
ATOM 571 C CA . GLN A 1 80 ? -17.921 -17.983 14.369 1.00 34.88 80 GLN A CA 1
ATOM 572 C C . GLN A 1 80 ? -18.055 -16.494 14.715 1.00 34.88 80 GLN A C 1
ATOM 574 O O . GLN A 1 80 ? -17.337 -15.997 15.580 1.00 34.88 80 GLN A O 1
ATOM 579 N N . GLY A 1 81 ? -18.973 -15.799 14.040 1.00 31.23 81 GLY A N 1
ATOM 580 C CA . GLY A 1 81 ? -19.290 -14.397 14.315 1.00 31.23 81 GLY A CA 1
ATOM 581 C C . GLY A 1 81 ? -19.960 -13.675 13.148 1.00 31.23 81 GLY A C 1
ATOM 582 O O . GLY A 1 81 ? -19.484 -12.629 12.725 1.00 31.23 81 GLY A O 1
ATOM 583 N N . GLN A 1 82 ? -21.045 -14.231 12.599 1.00 37.00 82 GLN A N 1
ATOM 584 C CA . GLN A 1 82 ? -22.000 -13.432 11.831 1.00 37.00 82 GLN A CA 1
ATOM 585 C C . GLN A 1 82 ? -22.949 -12.762 12.827 1.00 37.00 82 GLN A C 1
ATOM 587 O O . GLN A 1 82 ? -23.996 -13.310 13.155 1.00 37.00 82 GLN A O 1
ATOM 592 N N . GLU A 1 83 ? -22.578 -11.585 13.320 1.00 34.00 83 GLU A N 1
ATOM 593 C CA . GLU A 1 83 ? -23.552 -10.660 13.894 1.00 34.00 83 GLU A CA 1
ATOM 594 C C . GLU A 1 83 ? -23.720 -9.506 12.911 1.00 34.00 83 GLU A C 1
ATOM 596 O O . GLU A 1 83 ? -22.750 -8.887 12.472 1.00 34.00 83 GLU A O 1
ATOM 601 N N . GLY A 1 84 ? -24.964 -9.297 12.482 1.00 29.14 84 GLY A N 1
ATOM 602 C CA . GLY A 1 84 ? -25.325 -8.255 11.534 1.00 29.14 84 GLY A CA 1
ATOM 603 C C . GLY A 1 84 ? -24.864 -6.888 12.027 1.00 29.14 84 GLY A C 1
ATOM 604 O O . GLY A 1 84 ? -25.015 -6.550 13.200 1.00 29.14 84 GLY A O 1
ATOM 605 N N . PHE A 1 85 ? -24.315 -6.093 11.112 1.00 37.38 85 PHE A N 1
ATOM 606 C CA . PHE A 1 85 ? -23.955 -4.706 11.367 1.00 37.38 85 PHE A CA 1
ATOM 607 C C . PHE A 1 85 ? -25.231 -3.889 11.599 1.00 37.38 85 PHE A C 1
ATOM 609 O O . PHE A 1 85 ? -25.823 -3.350 10.668 1.00 37.38 85 PHE A O 1
ATOM 616 N N . ALA A 1 86 ? -25.677 -3.840 12.854 1.00 35.22 86 ALA A N 1
ATOM 617 C CA . ALA A 1 86 ? -26.722 -2.937 13.293 1.00 35.22 86 ALA A CA 1
ATOM 618 C C . ALA A 1 86 ? -26.176 -1.502 13.315 1.00 35.22 86 ALA A C 1
ATOM 620 O O . ALA A 1 86 ? -25.143 -1.192 13.916 1.00 35.22 86 ALA A O 1
ATOM 621 N N . GLU A 1 87 ? -26.903 -0.626 12.638 1.00 34.31 87 GLU A N 1
ATOM 622 C CA . GLU A 1 87 ? -26.651 0.799 12.497 1.00 34.31 87 GLU A CA 1
ATOM 623 C C . GLU A 1 87 ? -26.797 1.496 13.861 1.00 34.31 87 GLU A C 1
ATOM 625 O O . GLU A 1 87 ? -27.892 1.851 14.286 1.00 34.31 87 GLU A O 1
ATOM 630 N N . GLY A 1 88 ? -25.699 1.621 14.617 1.00 33.81 88 GLY A N 1
ATOM 631 C CA . GLY A 1 88 ? -25.769 2.271 15.934 1.00 33.81 88 GLY A CA 1
ATOM 632 C C . GLY A 1 88 ? -24.528 2.265 16.826 1.00 33.81 88 GLY A C 1
ATOM 633 O O . GLY A 1 88 ? -24.526 2.960 17.839 1.00 33.81 88 GLY A O 1
ATOM 634 N N . GLN A 1 89 ? -23.451 1.551 16.493 1.00 41.62 89 GLN A N 1
ATOM 635 C CA . GLN A 1 89 ? -22.272 1.472 17.362 1.00 41.62 89 GLN A CA 1
ATOM 636 C C . GLN A 1 89 ? -21.020 2.036 16.680 1.00 41.62 89 GLN A C 1
ATOM 638 O O . GLN A 1 89 ? -20.257 1.320 16.042 1.00 41.62 89 GLN A O 1
ATOM 643 N N . ARG A 1 90 ? -20.754 3.335 16.896 1.00 45.44 90 ARG A N 1
ATOM 644 C CA . ARG A 1 90 ? -19.425 3.965 16.717 1.00 45.44 90 ARG A CA 1
ATOM 645 C C . ARG A 1 90 ? -18.440 3.455 17.785 1.00 45.44 90 ARG A C 1
ATOM 647 O O . ARG A 1 90 ? -17.857 4.230 18.538 1.00 45.44 90 ARG A O 1
ATOM 654 N N . GLN A 1 91 ? -18.326 2.140 17.936 1.00 49.22 91 GLN A N 1
ATOM 655 C CA . GLN A 1 91 ? -17.454 1.535 18.931 1.00 49.22 91 GLN A CA 1
ATOM 656 C C . GLN A 1 91 ? -16.004 1.597 18.459 1.00 49.22 91 GLN A C 1
ATOM 658 O O . GLN A 1 91 ? -15.703 1.323 17.299 1.00 49.22 91 GLN A O 1
ATOM 663 N N . ARG A 1 92 ? -15.103 1.947 19.387 1.00 52.38 92 ARG A N 1
ATOM 664 C CA . ARG A 1 92 ? -13.657 1.723 19.272 1.00 52.38 92 ARG A CA 1
ATOM 665 C C . ARG A 1 92 ? -13.431 0.307 18.757 1.00 52.38 92 ARG A C 1
ATOM 667 O O . ARG A 1 92 ? -13.574 -0.653 19.511 1.00 52.38 92 ARG A O 1
ATOM 674 N N . LEU A 1 93 ? -13.076 0.178 17.487 1.00 60.00 93 LEU A N 1
ATOM 675 C CA . LEU A 1 93 ? -12.737 -1.114 16.926 1.00 60.00 93 LEU A CA 1
ATOM 676 C C . LEU A 1 93 ? -11.395 -1.519 17.543 1.00 60.00 93 LEU A C 1
ATOM 678 O O . LEU A 1 93 ? -10.346 -0.954 17.221 1.00 60.00 93 LEU A O 1
ATOM 682 N N . SER A 1 94 ? -11.444 -2.446 18.501 1.00 62.16 94 SER A N 1
ATOM 683 C CA . SER A 1 94 ? -10.266 -3.209 18.896 1.00 62.16 94 SER A CA 1
ATOM 684 C C . SER A 1 94 ? -9.874 -4.048 17.692 1.00 62.16 94 SER A C 1
ATOM 686 O O . SER A 1 94 ? -10.701 -4.783 17.155 1.00 62.16 94 SER A O 1
ATOM 688 N N . ARG A 1 95 ? -8.643 -3.884 17.222 1.00 82.81 95 ARG A N 1
ATOM 689 C CA . ARG A 1 95 ? -8.131 -4.597 16.058 1.00 82.81 95 ARG A CA 1
ATOM 690 C C . ARG A 1 95 ? -7.043 -5.536 16.498 1.00 82.81 95 ARG A C 1
ATOM 692 O O . ARG A 1 95 ? -6.099 -5.104 17.163 1.00 82.81 95 ARG A O 1
ATOM 699 N N . ARG A 1 96 ? -7.194 -6.800 16.121 1.00 95.00 96 ARG A N 1
ATOM 700 C CA . ARG A 1 96 ? -6.177 -7.822 16.311 1.00 95.00 96 ARG A CA 1
ATOM 701 C C . ARG A 1 96 ? -5.313 -7.895 15.061 1.00 95.00 96 ARG A C 1
ATOM 703 O O . ARG A 1 96 ? -5.811 -7.821 13.938 1.00 95.00 96 ARG A O 1
ATOM 710 N N . GLY A 1 97 ? -4.018 -8.059 15.260 1.00 96.38 97 GLY A N 1
ATOM 711 C CA . GLY A 1 97 ? -3.066 -8.269 14.184 1.00 96.38 97 GLY A CA 1
ATOM 712 C C . GLY A 1 97 ? -1.807 -8.960 14.667 1.00 96.38 97 GLY A C 1
ATOM 713 O O . GLY A 1 97 ? -1.677 -9.317 15.836 1.00 96.38 97 GLY A O 1
ATOM 714 N N . TRP A 1 98 ? -0.880 -9.151 13.743 1.00 97.81 98 TRP A N 1
ATOM 715 C CA . TRP A 1 98 ? 0.429 -9.723 13.989 1.00 97.81 98 TRP A CA 1
ATOM 716 C C . TRP A 1 98 ? 1.450 -8.597 14.029 1.00 97.81 98 TRP A C 1
ATOM 718 O O . TRP A 1 98 ? 1.745 -7.969 13.012 1.00 97.81 98 TRP A O 1
ATOM 728 N N . ALA A 1 99 ? 1.983 -8.342 15.218 1.00 97.62 99 ALA A N 1
ATOM 729 C CA . ALA A 1 99 ? 2.949 -7.285 15.444 1.00 97.62 99 ALA A CA 1
ATOM 730 C C . ALA A 1 99 ? 4.298 -7.839 15.887 1.00 97.62 99 ALA A C 1
ATOM 732 O O . ALA A 1 99 ? 4.415 -8.886 16.522 1.00 97.62 99 ALA A O 1
ATOM 733 N N . VAL A 1 100 ? 5.321 -7.061 15.589 1.00 97.06 100 VAL A N 1
ATOM 734 C CA . VAL A 1 100 ? 6.690 -7.220 16.046 1.00 97.06 100 VAL A CA 1
ATOM 735 C C . VAL A 1 100 ? 6.877 -6.192 17.155 1.00 97.06 100 VAL A C 1
ATOM 737 O O . VAL A 1 100 ? 6.592 -5.013 16.954 1.00 97.06 100 VAL A O 1
ATOM 740 N N . ARG A 1 101 ? 7.290 -6.608 18.354 1.00 96.00 101 ARG A N 1
ATOM 741 C CA . ARG A 1 101 ? 7.374 -5.695 19.514 1.00 96.00 101 ARG A CA 1
ATOM 742 C C . ARG A 1 101 ? 8.731 -5.015 19.667 1.00 96.00 101 ARG A C 1
ATOM 744 O O . ARG A 1 101 ? 8.819 -4.002 20.349 1.00 96.00 101 ARG A O 1
ATOM 751 N N . GLU A 1 102 ? 9.753 -5.556 19.020 1.00 95.88 102 GLU A N 1
ATOM 752 C CA . GLU A 1 102 ? 11.121 -5.049 19.014 1.00 95.88 102 GLU A CA 1
ATOM 753 C C . GLU A 1 102 ? 11.860 -5.560 17.773 1.00 95.88 102 GLU A C 1
ATOM 755 O O . GLU A 1 102 ? 11.445 -6.536 17.145 1.00 95.88 102 GLU A O 1
ATOM 760 N N . ARG A 1 103 ? 12.966 -4.904 17.418 1.00 96.69 103 ARG A N 1
ATOM 761 C CA . ARG A 1 103 ? 13.778 -5.229 16.238 1.00 96.69 103 ARG A CA 1
ATOM 762 C C . ARG A 1 103 ? 14.088 -6.729 16.172 1.00 96.69 103 ARG A C 1
ATOM 764 O O . ARG A 1 103 ? 14.630 -7.279 17.127 1.00 96.69 103 ARG A O 1
ATOM 771 N N . LYS A 1 104 ? 13.800 -7.365 15.028 1.00 94.38 104 LYS A N 1
ATOM 772 C CA . LYS A 1 104 ? 14.035 -8.804 14.759 1.00 94.38 104 LYS A CA 1
ATOM 773 C C . LYS A 1 104 ? 13.232 -9.794 15.618 1.00 94.38 104 LYS A C 1
ATOM 775 O O . LYS A 1 104 ? 13.447 -11.001 15.491 1.00 94.38 104 LYS A O 1
ATOM 780 N N . ALA A 1 105 ? 12.305 -9.340 16.462 1.00 95.75 105 ALA A N 1
ATOM 781 C CA . ALA A 1 105 ? 11.440 -10.257 17.197 1.00 95.75 105 ALA A CA 1
ATOM 782 C C . ALA A 1 105 ? 10.492 -11.022 16.253 1.00 95.75 105 ALA A C 1
ATOM 784 O O . ALA A 1 105 ? 10.137 -10.525 15.176 1.00 95.75 105 ALA A O 1
ATOM 785 N N . PRO A 1 106 ? 10.049 -12.232 16.641 1.00 96.06 106 PRO A N 1
ATOM 786 C CA . PRO A 1 106 ? 8.992 -12.926 15.919 1.00 96.06 106 PRO A CA 1
ATOM 787 C C . PRO A 1 106 ? 7.684 -12.125 15.961 1.00 96.06 106 PRO A C 1
ATOM 789 O O . PRO A 1 106 ? 7.427 -11.376 16.907 1.00 96.06 106 PRO A O 1
ATOM 792 N N . LEU A 1 107 ? 6.836 -12.317 14.947 1.00 96.88 107 LEU A N 1
ATOM 793 C CA . LEU A 1 107 ? 5.478 -11.786 14.985 1.00 96.88 107 LEU A CA 1
ATOM 794 C C . LEU A 1 107 ? 4.681 -12.487 16.091 1.00 96.88 107 LEU A C 1
ATOM 796 O O . LEU A 1 107 ? 4.714 -13.712 16.211 1.00 96.88 107 LEU A O 1
ATOM 800 N N . ALA A 1 108 ? 3.929 -11.706 16.854 1.00 97.44 108 ALA A N 1
ATOM 801 C CA . ALA A 1 108 ? 3.001 -12.187 17.864 1.00 97.44 108 ALA A CA 1
ATOM 802 C C . ALA A 1 108 ? 1.655 -11.477 17.717 1.00 97.44 108 ALA A C 1
ATOM 804 O O . ALA A 1 108 ? 1.587 -10.339 17.245 1.00 97.44 108 ALA A O 1
ATOM 805 N N . VAL A 1 109 ? 0.585 -12.147 18.144 1.00 97.00 109 VAL A N 1
ATOM 806 C CA . VAL A 1 109 ? -0.742 -11.534 18.196 1.00 97.00 109 VAL A CA 1
ATOM 807 C C . VAL A 1 109 ? -0.694 -10.321 19.121 1.00 97.00 109 VAL A C 1
ATOM 809 O O . VAL A 1 109 ? -0.244 -10.403 20.266 1.00 97.00 109 VAL A O 1
ATOM 812 N N . TRP A 1 110 ? -1.166 -9.193 18.615 1.00 96.00 110 TRP A N 1
ATOM 813 C CA . TRP A 1 110 ? -1.246 -7.935 19.333 1.00 96.00 110 TRP A CA 1
ATOM 814 C C . TRP A 1 110 ? -2.564 -7.242 19.003 1.00 96.00 110 TRP A C 1
ATOM 816 O O . TRP A 1 110 ? -3.060 -7.332 17.879 1.00 96.00 110 TRP A O 1
ATOM 826 N N . SER A 1 111 ? -3.127 -6.560 19.995 1.00 94.31 111 SER A N 1
ATOM 827 C CA . SER A 1 111 ? -4.380 -5.830 19.853 1.00 94.31 111 SER A CA 1
ATOM 828 C C . SER A 1 111 ? -4.179 -4.367 20.205 1.00 94.31 111 SER A C 1
ATOM 830 O O . SER A 1 111 ? -3.540 -4.045 21.209 1.00 94.31 111 SER A O 1
ATOM 832 N N . HIS A 1 112 ? -4.779 -3.490 19.409 1.00 90.31 112 HIS A N 1
ATOM 833 C CA . HIS A 1 112 ? -4.820 -2.054 19.665 1.00 90.31 112 HIS A CA 1
ATOM 834 C C . HIS A 1 112 ? -6.201 -1.482 19.337 1.00 90.31 112 HIS A C 1
ATOM 836 O O . HIS A 1 112 ? -6.958 -2.066 18.561 1.00 90.31 112 HIS A O 1
ATOM 842 N N . THR A 1 113 ? -6.537 -0.326 19.901 1.00 87.94 113 THR A N 1
ATOM 843 C CA . THR A 1 113 ? -7.805 0.359 19.621 1.00 87.94 113 THR A CA 1
ATOM 844 C C . THR A 1 113 ? -7.595 1.502 18.646 1.00 87.94 113 THR A C 1
ATOM 846 O O . THR A 1 113 ? -6.742 2.356 18.893 1.00 87.94 113 THR A O 1
ATOM 849 N N . LEU A 1 114 ? -8.424 1.577 17.605 1.00 85.75 114 LEU A N 1
ATOM 850 C CA . LEU A 1 114 ? -8.511 2.795 16.805 1.00 85.75 114 LEU A CA 1
ATOM 851 C C . LEU A 1 114 ? -9.375 3.852 17.500 1.00 85.75 114 LEU A C 1
ATOM 853 O O . LEU A 1 114 ? -10.338 3.535 18.204 1.00 85.75 114 LEU A O 1
ATOM 857 N N . GLY A 1 115 ? -9.010 5.117 17.292 1.00 88.69 115 GLY A N 1
ATOM 858 C CA . GLY A 1 115 ? -9.833 6.262 17.667 1.00 88.69 115 GLY A CA 1
ATOM 859 C C . GLY A 1 115 ? -11.047 6.433 16.751 1.00 88.69 115 GLY A C 1
ATOM 860 O O . GLY A 1 115 ? -11.341 5.592 15.894 1.00 88.69 115 GLY A O 1
ATOM 861 N N . GLU A 1 116 ? -11.743 7.555 16.914 1.00 91.75 116 GLU A N 1
ATOM 862 C CA . GLU A 1 116 ? -12.833 7.935 16.012 1.00 91.75 116 GLU A CA 1
ATOM 863 C C . GLU A 1 116 ? -12.341 8.027 14.564 1.00 91.75 116 GLU A C 1
ATOM 865 O O . GLU A 1 116 ? -11.183 8.356 14.311 1.00 91.75 116 GLU A O 1
ATOM 870 N N . LEU A 1 117 ? -13.205 7.661 13.618 1.00 93.56 117 LEU A N 1
ATOM 871 C CA . LEU A 1 117 ? -12.886 7.709 12.195 1.00 93.56 117 LEU A CA 1
ATOM 872 C C . LEU A 1 117 ? -12.818 9.166 11.733 1.00 93.56 117 LEU A C 1
ATOM 874 O O . LEU A 1 117 ? -13.804 9.899 11.82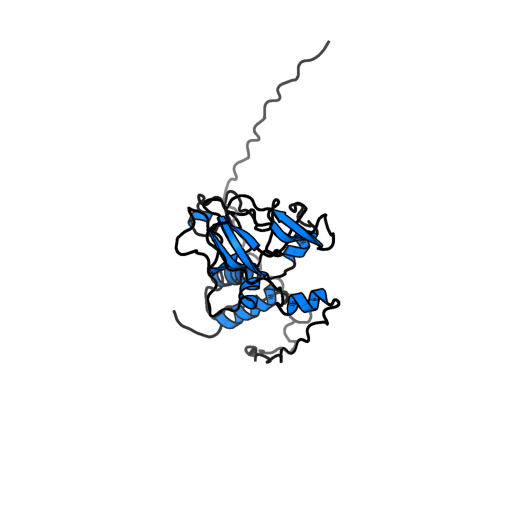8 1.00 93.56 117 LEU A O 1
ATOM 878 N N . GLY A 1 118 ? -11.651 9.582 11.250 1.00 96.25 118 GLY A N 1
ATOM 879 C CA . GLY A 1 118 ? -11.428 10.919 10.725 1.00 96.25 118 GLY A CA 1
ATOM 880 C C . GLY A 1 118 ? -12.172 11.164 9.406 1.00 96.25 118 GLY A C 1
ATOM 881 O O . GLY A 1 118 ? -12.542 10.217 8.712 1.00 96.25 118 GLY A O 1
ATOM 882 N N . PRO A 1 119 ? -12.370 12.433 8.998 1.00 97.44 119 PRO A N 1
ATOM 883 C CA . PRO A 1 119 ? -13.205 12.771 7.842 1.00 97.44 119 PRO A CA 1
ATOM 884 C C . PRO A 1 119 ? -12.755 12.148 6.514 1.00 97.44 119 PRO A C 1
ATOM 886 O O . PRO A 1 119 ? -13.599 11.805 5.701 1.00 97.44 119 PRO A O 1
ATOM 889 N N . GLN A 1 120 ? -11.448 11.996 6.288 1.00 96.62 120 GLN A N 1
ATOM 890 C CA . GLN A 1 120 ? -10.876 11.424 5.055 1.00 96.62 120 GLN A CA 1
ATOM 891 C C . GLN A 1 120 ? -10.358 9.992 5.258 1.00 96.62 120 GLN A C 1
ATOM 893 O O . GLN A 1 120 ? -9.593 9.480 4.439 1.00 96.62 120 GLN A O 1
ATOM 898 N N . GLU A 1 121 ? -10.688 9.372 6.391 1.00 97.19 121 GLU A N 1
ATOM 899 C CA . GLU A 1 121 ? -10.217 8.037 6.741 1.00 97.19 121 GLU A CA 1
ATOM 900 C C . GLU A 1 121 ? -11.226 6.969 6.324 1.00 97.19 121 GLU A C 1
ATOM 902 O O . GLU A 1 121 ? -12.438 7.191 6.281 1.00 97.19 121 GLU A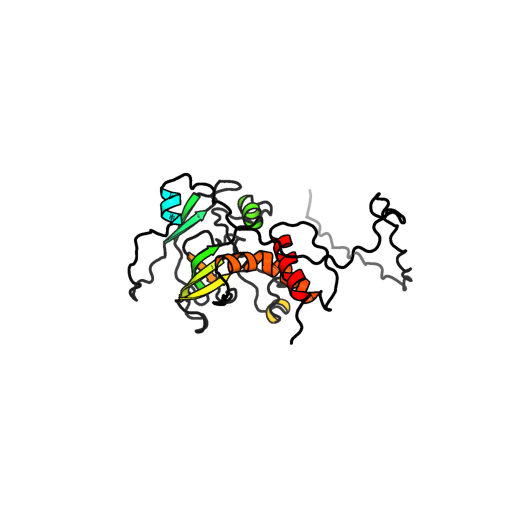 O 1
ATOM 907 N N . VAL A 1 122 ? -10.704 5.786 6.031 1.00 97.50 122 VAL A N 1
ATOM 908 C CA . VAL A 1 122 ? -11.459 4.616 5.602 1.00 97.50 122 VAL A CA 1
ATOM 909 C C . VAL A 1 122 ? -10.952 3.423 6.391 1.00 97.50 122 VAL A C 1
ATOM 911 O O . VAL A 1 122 ? -9.746 3.185 6.462 1.00 97.50 122 VAL A O 1
ATOM 914 N N . ASP A 1 123 ? -11.880 2.673 6.974 1.00 97.25 123 ASP A N 1
ATOM 915 C CA . ASP A 1 123 ? -11.603 1.386 7.598 1.00 97.25 123 ASP A CA 1
ATOM 916 C C . ASP A 1 123 ? -11.839 0.264 6.583 1.00 97.25 123 ASP A C 1
ATOM 918 O O . ASP A 1 123 ? -12.910 0.174 5.980 1.00 97.25 123 ASP A O 1
ATOM 922 N N . ILE A 1 124 ? -10.844 -0.604 6.415 1.00 97.31 124 ILE A N 1
ATOM 923 C CA . ILE A 1 124 ? -10.831 -1.697 5.438 1.00 97.31 124 ILE A CA 1
ATOM 924 C C . ILE A 1 124 ? -10.697 -3.008 6.186 1.00 97.31 124 ILE A C 1
ATOM 926 O O . ILE A 1 124 ? -9.657 -3.253 6.794 1.00 97.31 124 ILE A O 1
ATOM 930 N N . ARG A 1 125 ? -11.711 -3.870 6.130 1.00 97.75 125 ARG A N 1
ATOM 931 C CA . ARG A 1 125 ? -11.582 -5.260 6.571 1.00 97.75 125 ARG A CA 1
ATOM 932 C C . ARG A 1 125 ? -10.621 -5.966 5.630 1.00 97.75 125 ARG A C 1
ATOM 934 O O . ARG A 1 125 ? -10.925 -6.151 4.450 1.00 97.75 125 ARG A O 1
ATOM 941 N N . VAL A 1 126 ? -9.448 -6.310 6.148 1.00 98.38 126 VAL A N 1
ATOM 942 C CA . VAL A 1 126 ? -8.390 -6.919 5.351 1.00 98.38 126 VAL A CA 1
ATOM 943 C C . VAL A 1 126 ? -8.794 -8.351 5.050 1.00 98.38 126 VAL A C 1
ATOM 945 O O . VAL A 1 126 ? -9.151 -9.114 5.944 1.00 98.38 126 VAL A O 1
ATOM 948 N N . THR A 1 127 ? -8.757 -8.707 3.771 1.00 98.19 127 THR A N 1
ATOM 949 C CA . THR A 1 127 ? -9.045 -10.076 3.320 1.00 98.19 127 THR A CA 1
ATOM 950 C C . THR A 1 127 ? -7.775 -10.772 2.862 1.00 98.19 127 THR A C 1
ATOM 952 O O . THR A 1 127 ? -7.595 -11.957 3.117 1.00 98.19 127 THR A O 1
ATOM 955 N N . HIS A 1 128 ? -6.886 -10.020 2.211 1.00 98.62 128 HIS A N 1
ATOM 956 C CA . HIS A 1 128 ? -5.632 -10.504 1.663 1.00 98.62 128 HIS A CA 1
ATOM 957 C C . HIS A 1 128 ? -4.555 -9.450 1.903 1.00 98.62 128 HIS A C 1
ATOM 959 O O . HIS A 1 128 ? -4.818 -8.246 1.859 1.00 98.62 128 HIS A O 1
ATOM 965 N N . ASN A 1 129 ? -3.332 -9.904 2.138 1.00 98.56 129 ASN A N 1
ATOM 966 C CA . ASN A 1 129 ? -2.165 -9.044 2.129 1.00 98.56 129 ASN A CA 1
ATOM 967 C C . ASN A 1 129 ? -0.976 -9.831 1.577 1.00 98.56 129 ASN A C 1
ATOM 969 O O . ASN A 1 129 ? -0.709 -10.938 2.044 1.00 98.56 129 ASN A O 1
ATOM 973 N N . GLY A 1 130 ? -0.259 -9.265 0.612 1.00 97.56 130 GLY A N 1
ATOM 974 C CA . GLY A 1 130 ? 0.957 -9.875 0.077 1.00 97.56 130 GLY A CA 1
ATOM 975 C C . GLY A 1 130 ? 2.141 -9.784 1.047 1.00 97.56 130 GLY A C 1
ATOM 976 O O . GLY A 1 130 ? 2.153 -8.975 1.968 1.00 97.56 130 GLY A O 1
ATOM 977 N N . LEU A 1 131 ? 3.133 -10.656 0.903 1.00 97.06 131 LEU A N 1
ATOM 978 C CA . LEU A 1 131 ? 4.340 -10.654 1.735 1.00 97.06 131 LEU A CA 1
ATOM 979 C C . LEU A 1 131 ? 5.544 -10.472 0.822 1.00 97.06 131 LEU A C 1
ATOM 981 O O . LEU A 1 131 ? 5.750 -11.278 -0.090 1.00 97.06 131 LEU A O 1
ATOM 985 N N . CYS A 1 132 ? 6.401 -9.501 1.127 1.00 97.44 132 CYS A N 1
ATOM 986 C CA . CYS A 1 132 ? 7.670 -9.382 0.422 1.00 97.44 132 CYS A CA 1
ATOM 987 C C . CYS A 1 132 ? 8.842 -9.037 1.350 1.00 97.44 132 CYS A C 1
ATOM 989 O O . CYS A 1 132 ? 8.710 -8.892 2.565 1.00 97.44 132 CYS A O 1
ATOM 991 N N . HIS A 1 133 ? 10.043 -8.946 0.773 1.00 97.25 133 HIS A N 1
ATOM 992 C CA . HIS A 1 133 ? 11.268 -8.690 1.539 1.00 97.25 133 HIS A CA 1
ATOM 993 C C . HIS A 1 133 ? 11.253 -7.329 2.241 1.00 97.25 133 HIS A C 1
ATOM 995 O O . HIS A 1 133 ? 11.899 -7.177 3.274 1.00 97.25 133 HIS A O 1
ATOM 1001 N N . THR A 1 134 ? 10.486 -6.362 1.736 1.00 97.81 134 THR A N 1
ATOM 1002 C CA . THR A 1 134 ? 10.294 -5.071 2.401 1.00 97.81 134 THR A CA 1
ATOM 1003 C C . THR A 1 134 ? 9.731 -5.244 3.813 1.00 97.81 134 THR A C 1
ATOM 1005 O O . THR A 1 134 ? 10.223 -4.604 4.736 1.00 97.81 134 THR A O 1
ATOM 1008 N N . ASP A 1 135 ? 8.780 -6.159 4.031 1.00 97.69 135 ASP A N 1
ATOM 1009 C CA . ASP A 1 135 ? 8.231 -6.407 5.371 1.00 97.69 135 ASP A CA 1
ATOM 1010 C C . ASP A 1 135 ? 9.299 -6.954 6.333 1.00 97.69 135 ASP A C 1
ATOM 1012 O O . ASP A 1 135 ? 9.315 -6.603 7.514 1.00 97.69 135 ASP A O 1
ATOM 1016 N N . LEU A 1 136 ? 10.228 -7.773 5.822 1.00 96.94 136 LEU A N 1
ATOM 1017 C CA . LEU A 1 136 ? 11.364 -8.289 6.589 1.00 96.94 136 LEU A CA 1
ATOM 1018 C C . LEU A 1 136 ? 12.367 -7.181 6.923 1.00 96.94 136 LEU A C 1
ATOM 1020 O O . LEU A 1 136 ? 12.769 -7.072 8.077 1.00 96.94 136 LEU A O 1
ATOM 1024 N N . HIS A 1 137 ? 12.717 -6.331 5.953 1.00 97.44 137 HIS A N 1
ATOM 1025 C CA . HIS A 1 137 ? 13.610 -5.191 6.176 1.00 97.44 137 HIS A CA 1
ATOM 1026 C C . HIS A 1 137 ? 13.039 -4.196 7.193 1.00 97.44 137 HIS A C 1
ATOM 1028 O O . HIS A 1 137 ? 13.792 -3.646 7.994 1.00 97.44 137 HIS A O 1
ATOM 1034 N N . MET A 1 138 ? 11.717 -4.003 7.209 1.00 97.25 138 MET A N 1
ATOM 1035 C CA . MET A 1 138 ? 11.039 -3.159 8.198 1.00 97.25 138 MET A CA 1
ATOM 1036 C C . MET A 1 138 ? 10.949 -3.835 9.575 1.00 97.25 138 MET A C 1
ATOM 1038 O O . MET A 1 138 ? 11.247 -3.211 10.590 1.00 97.25 138 MET A O 1
ATOM 1042 N N . ARG A 1 139 ? 10.636 -5.138 9.646 1.00 96.56 139 ARG A N 1
ATOM 1043 C CA . ARG A 1 139 ? 10.698 -5.912 10.906 1.00 96.56 139 ARG A CA 1
ATOM 1044 C C . ARG A 1 139 ? 12.092 -5.854 11.533 1.00 96.56 139 ARG A C 1
ATOM 1046 O O . ARG A 1 139 ? 12.235 -5.722 12.752 1.00 96.56 139 ARG A O 1
ATOM 1053 N N . ASP A 1 140 ? 13.111 -6.002 10.697 1.00 97.19 140 ASP A N 1
ATOM 1054 C CA . ASP A 1 140 ? 14.502 -6.028 11.128 1.00 97.19 140 ASP A CA 1
ATOM 1055 C C . ASP A 1 140 ? 15.077 -4.624 11.271 1.00 97.19 140 ASP A C 1
ATOM 1057 O O . ASP A 1 140 ? 16.169 -4.500 11.810 1.00 97.19 140 ASP A O 1
ATOM 1061 N N . ASP A 1 141 ? 14.327 -3.590 10.885 1.00 96.81 141 ASP A N 1
ATOM 1062 C CA . ASP A 1 141 ? 14.685 -2.174 10.901 1.00 96.81 141 ASP A CA 1
ATOM 1063 C C . ASP A 1 141 ? 16.002 -1.854 10.174 1.00 96.81 141 ASP A C 1
ATOM 1065 O O . ASP A 1 141 ? 16.783 -0.996 10.587 1.00 96.81 141 ASP A O 1
ATOM 1069 N N . ASP A 1 142 ? 16.274 -2.542 9.066 1.00 96.94 142 ASP A N 1
ATOM 1070 C CA . ASP A 1 142 ? 17.508 -2.377 8.284 1.00 96.94 142 ASP A CA 1
ATOM 1071 C C . ASP A 1 142 ? 17.705 -0.944 7.764 1.00 96.94 142 ASP A C 1
ATOM 1073 O O . ASP A 1 142 ? 18.829 -0.530 7.484 1.00 96.94 142 ASP A O 1
ATOM 1077 N N . TRP A 1 143 ? 16.620 -0.175 7.669 1.00 94.25 143 TRP A N 1
ATOM 1078 C CA . TRP A 1 143 ? 16.616 1.211 7.201 1.00 94.25 143 TRP A CA 1
ATOM 1079 C C . TRP A 1 143 ? 16.615 2.249 8.334 1.00 94.25 143 TRP A C 1
ATOM 1081 O O . TRP A 1 143 ? 16.727 3.440 8.051 1.00 94.25 143 TRP A O 1
ATOM 1091 N N . GLY A 1 144 ? 16.498 1.833 9.602 1.00 95.06 144 GLY A N 1
ATOM 1092 C CA . GLY A 1 144 ? 16.512 2.732 10.764 1.00 95.06 144 GLY A CA 1
ATOM 1093 C C . GLY A 1 144 ? 15.300 3.669 10.868 1.00 95.06 144 GLY A C 1
ATOM 1094 O O . GLY A 1 144 ? 15.404 4.747 11.452 1.00 95.06 144 GLY A O 1
ATOM 1095 N N . VAL A 1 145 ? 14.169 3.300 10.261 1.00 94.00 145 VAL A N 1
ATOM 1096 C CA . VAL A 1 145 ? 12.939 4.120 10.185 1.00 94.00 145 VAL A CA 1
ATOM 1097 C C . VAL A 1 145 ? 11.712 3.435 10.791 1.00 94.00 145 VAL A C 1
ATOM 1099 O O . VAL A 1 145 ? 10.608 3.996 10.775 1.00 94.00 145 VAL A O 1
ATOM 1102 N N . SER A 1 146 ? 11.883 2.226 11.320 1.00 95.44 146 SER A N 1
ATOM 1103 C CA . SER A 1 146 ? 10.801 1.426 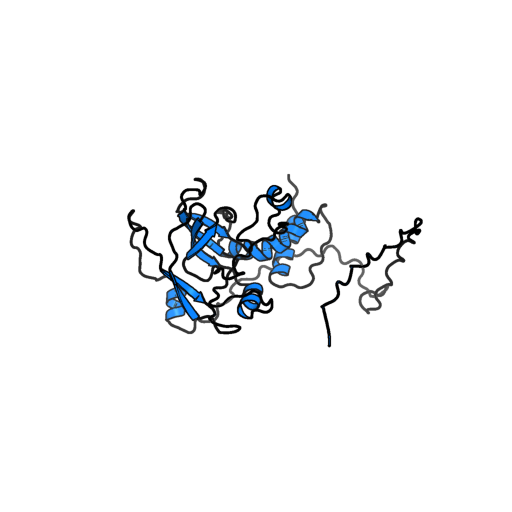11.888 1.00 95.44 146 SER A CA 1
ATOM 1104 C C . SER A 1 146 ? 10.547 1.850 13.329 1.00 95.44 146 SER A C 1
ATOM 1106 O O . SER A 1 146 ? 11.468 2.154 14.086 1.00 95.44 146 SER A O 1
ATOM 1108 N N . LYS A 1 147 ? 9.277 1.871 13.731 1.00 96.88 147 LYS A N 1
ATOM 1109 C CA . LYS A 1 147 ? 8.879 2.111 15.121 1.00 96.88 147 LYS A CA 1
ATOM 1110 C C . LYS A 1 147 ? 8.096 0.909 15.614 1.00 96.88 147 LYS A C 1
ATOM 1112 O O . LYS A 1 147 ? 7.202 0.442 14.916 1.00 96.88 147 LYS A O 1
ATOM 1117 N N . PHE A 1 148 ? 8.436 0.436 16.808 1.00 96.38 148 PHE A N 1
ATOM 1118 C CA . PHE A 1 148 ? 7.798 -0.717 17.434 1.00 96.38 148 PHE A CA 1
ATOM 1119 C C . PHE A 1 148 ? 6.817 -0.269 18.539 1.00 96.38 148 PHE A C 1
ATOM 1121 O O . PHE A 1 148 ? 7.100 0.727 19.209 1.00 96.38 148 PHE A O 1
ATOM 1128 N N . PRO A 1 149 ? 5.689 -0.974 18.766 1.00 96.19 149 PRO A N 1
ATOM 1129 C CA . PRO A 1 149 ? 5.242 -2.179 18.061 1.00 96.19 149 PRO A CA 1
ATOM 1130 C C . PRO A 1 149 ? 4.932 -1.908 16.583 1.00 96.19 149 PRO A C 1
ATOM 1132 O O . PRO A 1 149 ? 4.444 -0.842 16.230 1.00 96.19 149 PRO A O 1
ATOM 1135 N N . PHE A 1 150 ? 5.265 -2.864 15.721 1.00 96.94 150 PHE A N 1
ATOM 1136 C CA . PHE A 1 150 ? 5.223 -2.733 14.268 1.00 96.94 150 PHE A CA 1
ATOM 1137 C C . PHE A 1 150 ? 4.345 -3.831 13.668 1.00 96.94 150 PHE A C 1
ATOM 1139 O O . PHE A 1 150 ? 4.636 -5.008 13.860 1.00 96.94 150 PHE A O 1
ATOM 1146 N N . ILE A 1 151 ? 3.298 -3.463 12.933 1.00 97.81 151 ILE A N 1
ATOM 1147 C CA . ILE A 1 151 ? 2.495 -4.402 12.138 1.00 97.81 151 ILE A CA 1
ATOM 1148 C C . ILE A 1 151 ? 2.968 -4.277 10.681 1.00 97.81 151 ILE A C 1
ATOM 1150 O O . ILE A 1 151 ? 2.808 -3.193 10.116 1.00 97.81 151 ILE A O 1
ATOM 1154 N N . PRO A 1 152 ? 3.548 -5.325 10.068 1.00 98.00 152 PRO A N 1
ATOM 1155 C CA . PRO A 1 152 ? 3.935 -5.302 8.655 1.00 98.00 152 PRO A CA 1
ATOM 1156 C C . PRO A 1 152 ? 2.735 -5.396 7.692 1.00 98.00 152 PRO A C 1
ATOM 1158 O O . PRO A 1 152 ? 1.578 -5.479 8.112 1.00 98.00 152 PRO A O 1
ATOM 1161 N N . GLY A 1 153 ? 3.023 -5.414 6.388 1.00 98.12 153 GLY A N 1
ATOM 1162 C CA . GLY A 1 153 ? 2.049 -5.605 5.317 1.00 98.12 153 GLY A CA 1
ATOM 1163 C C . GLY A 1 153 ? 1.729 -4.306 4.581 1.00 98.12 153 GLY A C 1
ATOM 1164 O O . GLY A 1 153 ? 1.128 -3.393 5.141 1.00 98.12 153 GLY A O 1
ATOM 1165 N N . HIS A 1 154 ? 2.120 -4.227 3.312 1.00 98.50 154 HIS A N 1
ATOM 1166 C CA . HIS A 1 154 ? 1.935 -3.038 2.468 1.00 98.50 154 HIS A CA 1
ATOM 1167 C C . HIS A 1 154 ? 1.393 -3.378 1.071 1.00 98.50 154 HIS A C 1
ATOM 1169 O O . HIS A 1 154 ? 1.620 -2.656 0.102 1.00 98.50 154 HIS A O 1
ATOM 1175 N N . GLU A 1 155 ? 0.693 -4.505 0.984 1.00 98.50 155 GLU A N 1
ATOM 1176 C CA . GLU A 1 155 ? 0.162 -5.113 -0.236 1.00 98.50 155 GLU A CA 1
ATOM 1177 C C . GLU A 1 155 ? -1.286 -5.537 0.034 1.00 98.50 155 GLU A C 1
ATOM 1179 O O . GLU A 1 155 ? -1.634 -6.712 -0.047 1.00 98.50 155 GLU A O 1
ATOM 1184 N N . VAL A 1 156 ? -2.111 -4.594 0.488 1.00 98.75 156 VAL A N 1
ATOM 1185 C CA . VAL A 1 156 ? -3.379 -4.884 1.171 1.00 98.75 156 VAL A CA 1
ATOM 1186 C C . VAL A 1 156 ? -4.520 -4.930 0.169 1.00 98.75 156 VAL A C 1
ATOM 1188 O O . VAL A 1 156 ? -4.681 -3.992 -0.606 1.00 98.75 156 VAL A O 1
ATOM 1191 N N . VAL A 1 157 ? -5.374 -5.950 0.257 1.00 98.81 157 VAL A N 1
ATOM 1192 C CA . VAL A 1 157 ? -6.679 -5.998 -0.417 1.00 98.81 157 VAL A CA 1
ATOM 1193 C C . VAL A 1 157 ? -7.770 -6.343 0.593 1.00 98.81 157 VAL A C 1
ATOM 1195 O O . VAL A 1 157 ? -7.651 -7.256 1.420 1.00 98.81 157 VAL A O 1
ATOM 1198 N N . GLY A 1 158 ? -8.878 -5.621 0.525 1.00 98.31 158 GLY A N 1
ATOM 1199 C CA . GLY A 1 158 ? -9.969 -5.796 1.463 1.00 98.31 158 GLY A CA 1
ATOM 1200 C C . GLY A 1 158 ? -11.253 -5.117 1.037 1.00 98.31 158 GLY A C 1
ATOM 1201 O O . GLY A 1 158 ? -11.415 -4.667 -0.097 1.00 98.31 158 GLY A O 1
ATOM 1202 N N . GLU A 1 159 ? -12.172 -5.068 1.986 1.00 98.25 159 GLU A N 1
ATOM 1203 C CA . GLU A 1 159 ? -13.491 -4.485 1.809 1.00 98.25 159 GLU A CA 1
ATOM 1204 C C . GLU A 1 159 ? -13.654 -3.301 2.754 1.00 98.25 159 GLU A C 1
ATOM 1206 O O . GLU A 1 159 ? -13.333 -3.389 3.941 1.00 98.25 159 GLU A O 1
ATOM 1211 N N . VAL A 1 160 ? -14.158 -2.186 2.240 1.00 98.19 160 VAL A N 1
ATOM 1212 C CA . VAL A 1 160 ? -14.481 -1.021 3.064 1.00 98.19 160 VAL A CA 1
ATOM 1213 C C . VAL A 1 160 ? -15.578 -1.390 4.064 1.00 98.19 160 VAL A C 1
ATOM 1215 O O . VAL A 1 160 ? -16.618 -1.921 3.683 1.00 98.19 160 VAL A O 1
ATOM 1218 N N . VAL A 1 161 ? -15.366 -1.073 5.341 1.00 96.81 161 VAL A N 1
ATOM 1219 C CA . VAL A 1 161 ? -16.341 -1.283 6.431 1.00 96.81 161 VAL A CA 1
ATOM 1220 C C . VAL A 1 161 ? -16.716 0.006 7.160 1.00 96.81 161 VAL A C 1
ATOM 1222 O O . VAL A 1 161 ? -17.706 0.035 7.884 1.00 96.81 161 VAL A O 1
ATOM 1225 N N . GLY A 1 162 ? -15.969 1.092 6.953 1.00 95.56 162 GLY A N 1
ATOM 1226 C CA . GLY A 1 162 ? -16.287 2.407 7.504 1.00 95.56 162 GLY A CA 1
ATOM 1227 C C . GLY A 1 162 ? -15.669 3.520 6.669 1.00 95.56 162 GLY A C 1
ATOM 1228 O O . GLY A 1 162 ? -14.562 3.363 6.157 1.00 95.56 162 GLY A O 1
ATOM 1229 N N . VAL A 1 163 ? -16.382 4.637 6.531 1.00 97.69 163 VAL A N 1
ATOM 1230 C CA . VAL A 1 163 ? -15.940 5.810 5.763 1.00 97.69 163 VAL A CA 1
ATOM 1231 C C . VAL A 1 163 ? -16.140 7.092 6.564 1.00 97.69 163 VAL A C 1
ATOM 1233 O O . VAL A 1 163 ? -17.154 7.265 7.243 1.00 97.69 163 VAL A O 1
ATOM 1236 N N . GLY A 1 164 ? -15.148 7.976 6.507 1.00 97.25 164 GLY A N 1
ATOM 1237 C CA . GLY A 1 164 ? -15.222 9.314 7.070 1.00 97.25 164 GLY A CA 1
ATOM 1238 C C . GLY A 1 164 ? -16.186 10.222 6.304 1.00 97.25 164 GLY A C 1
ATOM 1239 O O . GLY A 1 164 ? -16.560 9.960 5.163 1.00 97.25 164 GLY A O 1
ATOM 1240 N N . SER A 1 165 ? -16.580 11.329 6.930 1.00 97.00 165 SER A N 1
ATOM 1241 C CA . SER A 1 165 ? -17.592 12.254 6.396 1.00 97.00 165 SER A CA 1
ATOM 1242 C C . SER A 1 165 ? -17.191 13.014 5.125 1.00 97.00 165 SER A C 1
ATOM 1244 O O . SER A 1 165 ? -18.061 13.556 4.450 1.00 97.00 165 SER A O 1
ATOM 1246 N N . ALA A 1 166 ? -15.899 13.082 4.809 1.00 96.88 166 ALA A N 1
ATOM 1247 C CA . ALA A 1 166 ? -15.344 13.749 3.631 1.00 96.88 166 ALA A CA 1
ATOM 1248 C C . ALA A 1 166 ? -14.832 12.755 2.571 1.00 96.88 166 ALA A C 1
ATOM 1250 O O . ALA A 1 166 ? -14.192 13.168 1.604 1.00 96.88 166 ALA A O 1
ATOM 1251 N N . VAL A 1 167 ? -15.096 11.456 2.743 1.00 97.00 167 VAL A N 1
ATOM 1252 C CA . VAL A 1 167 ? -14.756 10.426 1.758 1.00 97.00 167 VAL A CA 1
ATOM 1253 C C . VAL A 1 167 ? -15.730 10.502 0.568 1.00 97.00 167 VAL A C 1
ATOM 1255 O O . VAL A 1 167 ? -16.938 10.638 0.783 1.00 97.00 167 VAL A O 1
ATOM 1258 N N . PRO A 1 168 ? -15.256 10.411 -0.692 1.00 93.62 168 PRO A N 1
ATOM 1259 C CA . PRO A 1 168 ? -16.129 10.448 -1.864 1.00 93.62 168 PRO A CA 1
ATOM 1260 C C . PRO A 1 168 ? -17.177 9.330 -1.858 1.00 93.62 168 PRO A C 1
ATOM 1262 O O . PRO A 1 168 ? -16.857 8.181 -1.572 1.00 93.62 168 PRO A O 1
ATOM 1265 N N . ALA A 1 169 ? -18.405 9.635 -2.288 1.00 90.69 169 ALA A N 1
ATOM 1266 C CA . ALA A 1 169 ? -19.528 8.687 -2.277 1.00 90.69 169 ALA A CA 1
ATOM 1267 C C . ALA A 1 169 ? -19.309 7.412 -3.122 1.00 90.69 169 ALA A C 1
ATOM 1269 O O . ALA A 1 169 ? -19.980 6.400 -2.915 1.00 90.69 169 ALA A O 1
ATOM 1270 N N . SER A 1 170 ? -18.371 7.436 -4.077 1.00 90.38 170 SER A N 1
ATOM 1271 C CA . SER A 1 170 ? -17.961 6.249 -4.839 1.00 90.38 170 SER A CA 1
ATOM 1272 C C . SER A 1 170 ? -17.325 5.173 -3.952 1.00 90.38 170 SER A C 1
ATOM 1274 O O . SER A 1 170 ? -17.416 3.984 -4.269 1.00 90.38 170 SER A O 1
ATOM 1276 N N . LEU A 1 171 ? -16.722 5.579 -2.833 1.00 95.12 171 LEU A N 1
ATOM 1277 C CA . LEU A 1 171 ? -16.111 4.713 -1.841 1.00 95.12 171 LEU A CA 1
ATOM 1278 C C . LEU A 1 171 ? -17.056 4.562 -0.645 1.00 95.12 171 LEU A C 1
ATOM 1280 O O . LEU A 1 171 ? -17.307 5.511 0.091 1.00 95.12 171 LEU A O 1
ATOM 1284 N N . ARG A 1 172 ? -17.606 3.363 -0.462 1.00 95.25 172 ARG A N 1
ATOM 1285 C CA . ARG A 1 172 ? -18.651 3.084 0.533 1.00 95.25 172 ARG A CA 1
ATOM 1286 C C . ARG A 1 172 ? -18.460 1.692 1.131 1.00 95.25 172 ARG A C 1
ATOM 1288 O O . ARG A 1 172 ? -17.744 0.890 0.531 1.00 95.25 172 ARG A O 1
ATOM 1295 N N . PRO A 1 173 ? -19.085 1.379 2.278 1.00 97.31 173 PRO A N 1
ATOM 1296 C CA . PRO A 1 173 ? -19.066 0.024 2.814 1.00 97.31 173 PRO A CA 1
ATOM 1297 C C . PRO A 1 173 ? -19.436 -1.025 1.754 1.00 97.31 173 PRO A C 1
ATOM 1299 O O . PRO A 1 173 ? -20.354 -0.808 0.960 1.00 97.31 173 PRO A O 1
ATOM 1302 N N . GLY A 1 174 ? -18.683 -2.124 1.705 1.00 96.44 174 GLY A N 1
ATOM 1303 C CA . GLY A 1 174 ? -18.790 -3.156 0.669 1.00 96.44 174 GLY A CA 1
ATOM 1304 C C . GLY A 1 174 ? -17.913 -2.929 -0.572 1.00 96.44 174 GLY A C 1
ATOM 1305 O O . GLY A 1 174 ? -17.727 -3.858 -1.355 1.00 96.44 174 GLY A O 1
ATOM 1306 N N . SER A 1 175 ? -17.335 -1.737 -0.775 1.00 97.12 175 SER A N 1
ATOM 1307 C CA . SER A 1 175 ? -16.388 -1.505 -1.877 1.00 97.12 175 SER A CA 1
ATOM 1308 C C . SER A 1 175 ? -15.121 -2.348 -1.699 1.00 97.12 175 SER A C 1
ATOM 1310 O O . SER A 1 175 ? -14.481 -2.292 -0.646 1.00 97.12 175 SER A O 1
ATOM 1312 N N . ARG A 1 176 ? -14.715 -3.071 -2.750 1.00 98.19 176 ARG A N 1
ATOM 1313 C CA . ARG A 1 176 ? -13.453 -3.821 -2.784 1.00 98.19 176 ARG A CA 1
ATOM 1314 C C . ARG A 1 176 ? -12.295 -2.922 -3.206 1.00 98.19 176 ARG A C 1
ATOM 1316 O O . ARG A 1 176 ? -12.310 -2.324 -4.284 1.00 98.19 176 ARG A O 1
ATOM 1323 N N . VAL A 1 177 ? -11.287 -2.838 -2.346 1.00 98.62 177 VAL A N 1
ATOM 1324 C CA . VAL A 1 177 ? -10.187 -1.879 -2.468 1.00 98.62 177 VAL A CA 1
ATOM 1325 C C . VAL A 1 177 ? -8.847 -2.502 -2.129 1.00 98.62 177 VAL A C 1
ATOM 1327 O O . VAL A 1 177 ? -8.778 -3.508 -1.423 1.00 98.62 177 VAL A O 1
ATOM 1330 N N . GLY A 1 178 ? -7.777 -1.871 -2.597 1.00 98.44 178 GLY A N 1
ATOM 1331 C CA . GLY A 1 178 ? -6.430 -2.166 -2.150 1.00 98.44 178 GLY A CA 1
ATOM 1332 C C . GLY A 1 178 ? -5.609 -0.918 -1.877 1.00 98.44 178 GLY A C 1
ATOM 1333 O O . GLY A 1 178 ? -5.894 0.157 -2.403 1.00 98.44 178 GLY A O 1
ATOM 1334 N N . VAL A 1 179 ? -4.590 -1.070 -1.039 1.00 98.44 179 VAL A N 1
ATOM 1335 C CA . VAL A 1 179 ? -3.623 -0.019 -0.708 1.00 98.44 179 VAL A CA 1
ATOM 1336 C C . VAL A 1 179 ? -2.213 -0.598 -0.741 1.00 98.44 179 VAL A C 1
ATOM 1338 O O . VAL A 1 179 ? -1.957 -1.693 -0.237 1.00 98.44 179 VAL A O 1
ATOM 1341 N N . GLY A 1 180 ? -1.317 0.137 -1.397 1.00 98.19 180 GLY A N 1
ATOM 1342 C CA . GLY A 1 180 ? 0.086 -0.230 -1.563 1.00 98.19 180 GLY A CA 1
ATOM 1343 C C . GLY A 1 180 ? 1.005 0.491 -0.576 1.00 98.19 180 GLY A C 1
ATOM 1344 O O . GLY A 1 180 ? 0.620 0.856 0.534 1.00 98.19 180 GLY A O 1
ATOM 1345 N N . TRP A 1 181 ? 2.236 0.752 -1.014 1.00 97.81 181 TRP A N 1
ATOM 1346 C CA . TRP A 1 181 ? 3.274 1.353 -0.172 1.00 97.81 181 TRP A CA 1
ATOM 1347 C C . TRP A 1 181 ? 2.986 2.785 0.293 1.00 97.81 181 TRP A C 1
ATOM 1349 O O . TRP A 1 181 ? 3.401 3.150 1.387 1.00 97.81 181 TRP A O 1
ATOM 1359 N N . ILE A 1 182 ? 2.340 3.630 -0.510 1.00 97.25 182 ILE A N 1
ATOM 1360 C CA . ILE A 1 182 ? 2.175 5.054 -0.185 1.00 97.25 182 ILE A CA 1
ATOM 1361 C C . ILE A 1 182 ? 0.853 5.254 0.552 1.00 97.25 182 ILE A C 1
ATOM 1363 O O . ILE A 1 182 ? -0.197 4.894 0.034 1.00 97.25 182 ILE A O 1
ATOM 1367 N N . ALA A 1 183 ? 0.912 5.864 1.734 1.00 96.00 183 ALA A N 1
ATOM 1368 C CA . ALA A 1 183 ? -0.258 6.182 2.551 1.00 96.00 183 ALA A CA 1
ATOM 1369 C C . ALA A 1 183 ? -0.573 7.680 2.610 1.00 96.00 183 ALA A C 1
ATOM 1371 O O . ALA A 1 183 ? -1.670 8.053 3.020 1.00 96.00 183 ALA A O 1
ATOM 1372 N N . ASN A 1 184 ? 0.383 8.554 2.274 1.00 96.06 184 ASN A N 1
ATOM 1373 C CA . ASN A 1 184 ? 0.136 9.991 2.265 1.00 96.06 184 ASN A CA 1
ATOM 1374 C C . ASN A 1 184 ? 1.120 10.775 1.383 1.00 96.06 184 ASN A C 1
ATOM 1376 O O . ASN A 1 184 ? 2.247 10.335 1.165 1.00 96.06 184 ASN A O 1
ATOM 1380 N N . SER A 1 185 ? 0.735 11.979 0.952 1.00 97.19 185 SER A N 1
ATOM 1381 C CA . SER A 1 185 ? 1.604 12.948 0.263 1.00 97.19 185 SER A CA 1
ATOM 1382 C C . SER A 1 185 ? 1.188 14.392 0.585 1.00 97.19 185 SER A C 1
ATOM 1384 O O . SER A 1 185 ? 0.209 14.628 1.298 1.00 97.19 185 SER A O 1
ATOM 1386 N N . CYS A 1 186 ? 1.912 15.390 0.061 1.00 96.81 186 CYS A N 1
ATOM 1387 C CA . CYS A 1 186 ? 1.580 16.795 0.323 1.00 96.81 186 CYS A CA 1
ATOM 1388 C C . CYS A 1 186 ? 0.423 17.354 -0.518 1.00 96.81 186 CYS A C 1
ATOM 1390 O O . CYS A 1 186 ? -0.018 18.472 -0.241 1.00 96.81 186 CYS A O 1
ATOM 1392 N N . ARG A 1 187 ? -0.016 16.631 -1.563 1.00 95.50 187 ARG A N 1
ATOM 1393 C CA . ARG A 1 187 ? -1.146 16.975 -2.457 1.00 95.50 187 ARG A CA 1
ATOM 1394 C C . ARG A 1 187 ? -1.095 18.355 -3.130 1.00 95.50 187 ARG A C 1
ATOM 1396 O O . ARG A 1 187 ? -2.089 18.815 -3.673 1.00 95.50 187 ARG A O 1
ATOM 1403 N N . SER A 1 188 ? 0.043 19.043 -3.072 1.00 97.56 188 SER A N 1
ATOM 1404 C CA . SER A 1 188 ? 0.142 20.457 -3.470 1.00 97.56 188 SER A CA 1
ATOM 1405 C C . SER A 1 188 ? 1.371 20.788 -4.310 1.00 97.56 188 SER A C 1
ATOM 1407 O O . SER A 1 188 ? 1.378 21.813 -4.985 1.00 97.56 188 SER A O 1
ATOM 1409 N N . CYS A 1 189 ? 2.412 19.951 -4.290 1.00 98.12 189 CYS A N 1
ATOM 1410 C CA . CYS A 1 189 ? 3.570 20.125 -5.169 1.00 98.12 189 CYS A CA 1
ATOM 1411 C C . CYS A 1 189 ? 3.269 19.660 -6.601 1.00 98.12 189 CYS A C 1
ATOM 1413 O O . CYS A 1 189 ? 2.316 18.908 -6.822 1.00 98.12 189 CYS A O 1
ATOM 1415 N N . LEU A 1 190 ? 4.102 20.063 -7.567 1.00 98.00 190 LEU A N 1
ATOM 1416 C CA . LEU A 1 190 ? 3.879 19.751 -8.982 1.00 98.00 190 LEU A CA 1
ATOM 1417 C C . LEU A 1 190 ? 3.848 18.244 -9.248 1.00 98.00 190 LEU A C 1
ATOM 1419 O O . LEU A 1 190 ? 3.030 17.799 -10.047 1.00 98.00 190 LEU A O 1
ATOM 1423 N N . ALA A 1 191 ? 4.687 17.464 -8.560 1.00 97.62 191 ALA A N 1
ATOM 1424 C CA . ALA A 1 191 ? 4.660 16.005 -8.650 1.00 97.62 191 ALA A CA 1
ATOM 1425 C C . ALA A 1 191 ? 3.305 15.427 -8.203 1.00 97.62 191 ALA A C 1
ATOM 1427 O O . ALA A 1 191 ? 2.677 14.675 -8.941 1.00 97.62 191 ALA A O 1
ATOM 1428 N N . CYS A 1 192 ? 2.789 15.847 -7.042 1.00 97.62 192 CYS A N 1
ATOM 1429 C CA . CYS A 1 192 ? 1.475 15.397 -6.564 1.00 97.62 192 CYS A CA 1
ATOM 1430 C C . CYS A 1 192 ? 0.342 15.816 -7.509 1.00 97.62 192 CYS A C 1
ATOM 1432 O O . CYS A 1 192 ? -0.533 15.017 -7.805 1.00 97.62 192 CYS A O 1
ATOM 1434 N N . LEU A 1 193 ? 0.371 17.043 -8.038 1.00 96.88 193 LEU A N 1
ATOM 1435 C CA . LEU A 1 193 ? -0.652 17.516 -8.979 1.00 96.88 193 LEU A CA 1
ATOM 1436 C C . LEU A 1 193 ? -0.627 16.774 -10.329 1.00 96.88 193 LEU A C 1
ATOM 1438 O O . LEU A 1 193 ? -1.580 16.874 -11.098 1.00 96.88 193 LEU A O 1
ATOM 1442 N N . ARG A 1 194 ? 0.449 16.034 -10.622 1.00 96.50 194 ARG A N 1
ATOM 1443 C CA . ARG A 1 194 ? 0.591 15.170 -11.804 1.00 96.50 194 ARG A CA 1
ATOM 1444 C C . ARG A 1 194 ? 0.265 13.698 -11.529 1.00 96.50 194 ARG A C 1
ATOM 1446 O O . ARG A 1 194 ? 0.392 12.897 -12.450 1.00 96.50 194 ARG A O 1
ATOM 1453 N N . GLY A 1 195 ? -0.129 13.339 -10.304 1.00 94.06 195 GLY A N 1
ATOM 1454 C CA . GLY A 1 195 ? -0.303 11.938 -9.900 1.00 94.06 195 GLY A CA 1
ATOM 1455 C C . GLY A 1 195 ? 1.023 11.180 -9.751 1.00 94.06 195 GLY A C 1
ATOM 1456 O O . GLY A 1 195 ? 1.086 9.978 -9.989 1.00 94.06 195 GLY A O 1
ATOM 1457 N N . GLU A 1 196 ? 2.112 11.895 -9.444 1.00 95.62 196 GLU A N 1
ATOM 1458 C CA . GLU A 1 196 ? 3.442 11.336 -9.162 1.00 95.62 196 GLU A CA 1
ATOM 1459 C C . GLU A 1 196 ? 3.774 11.495 -7.660 1.00 95.62 196 GLU A C 1
ATOM 1461 O O . GLU A 1 196 ? 4.828 12.003 -7.265 1.00 95.62 196 GLU A O 1
ATOM 1466 N N . GLU A 1 197 ? 2.854 11.096 -6.774 1.00 96.31 197 GLU A N 1
ATOM 1467 C CA . GLU A 1 197 ? 2.994 11.230 -5.315 1.00 96.31 197 GLU A CA 1
ATOM 1468 C C . GLU A 1 197 ? 4.210 10.475 -4.759 1.00 96.31 197 GLU A C 1
ATOM 1470 O O . GLU A 1 197 ? 4.768 10.869 -3.732 1.00 96.31 197 GLU A O 1
ATOM 1475 N N . ASN A 1 198 ? 4.661 9.430 -5.458 1.00 95.62 198 ASN A N 1
ATOM 1476 C CA . ASN A 1 198 ? 5.861 8.653 -5.140 1.00 95.62 198 ASN A CA 1
ATOM 1477 C C . ASN A 1 198 ? 7.157 9.481 -5.169 1.00 95.62 198 ASN A C 1
ATOM 1479 O O . ASN A 1 198 ? 8.144 9.091 -4.547 1.00 95.62 198 ASN A O 1
ATOM 1483 N N . VAL A 1 199 ? 7.152 10.624 -5.858 1.00 97.00 199 VAL A N 1
ATOM 1484 C CA . VAL A 1 199 ? 8.268 11.584 -5.912 1.00 97.00 199 VAL A CA 1
ATOM 1485 C C . VAL A 1 199 ? 7.847 12.965 -5.401 1.00 97.00 199 VAL A C 1
ATOM 1487 O O . VAL A 1 199 ? 8.348 13.992 -5.852 1.00 97.00 199 VAL A O 1
ATOM 1490 N N . CYS A 1 200 ? 6.924 12.995 -4.433 1.00 98.00 200 CYS A N 1
ATOM 1491 C CA . CYS A 1 200 ? 6.498 14.212 -3.747 1.00 98.00 200 CYS A CA 1
ATOM 1492 C C . CYS A 1 200 ? 7.699 15.050 -3.268 1.00 98.00 200 CYS A C 1
ATOM 1494 O O . CYS A 1 200 ? 8.516 14.590 -2.471 1.00 98.00 200 CYS A O 1
ATOM 1496 N N . GLU A 1 201 ? 7.749 16.320 -3.677 1.00 97.75 201 GLU A N 1
ATOM 1497 C CA . GLU A 1 201 ? 8.848 17.249 -3.364 1.00 97.75 201 GLU A CA 1
ATOM 1498 C C . GLU A 1 201 ? 8.989 17.540 -1.862 1.00 97.75 201 GLU A C 1
ATOM 1500 O O . GLU A 1 201 ? 10.066 17.892 -1.388 1.00 97.75 201 GLU A O 1
ATOM 1505 N N . LYS A 1 202 ? 7.899 17.383 -1.100 1.00 96.94 202 LYS A N 1
ATOM 1506 C CA . LYS A 1 202 ? 7.879 17.537 0.365 1.00 96.94 202 LYS A CA 1
ATOM 1507 C C . LYS A 1 202 ? 8.016 16.204 1.114 1.00 96.94 202 LYS A C 1
ATOM 1509 O O . LYS A 1 202 ? 7.894 16.185 2.334 1.00 96.94 202 LYS A O 1
ATOM 1514 N N . GLY A 1 203 ? 8.243 15.105 0.395 1.00 96.00 203 GLY A N 1
ATOM 1515 C CA . GLY A 1 203 ? 8.213 13.746 0.927 1.00 96.00 203 GLY A CA 1
ATOM 1516 C C . GLY A 1 203 ? 6.804 13.149 0.958 1.00 96.00 203 GLY A C 1
ATOM 1517 O O . GLY A 1 203 ? 5.801 13.854 1.105 1.00 96.00 203 GLY A O 1
ATOM 1518 N N . TYR A 1 204 ? 6.732 11.833 0.784 1.00 95.88 204 TYR A N 1
ATOM 1519 C CA . TYR A 1 204 ? 5.521 11.037 0.978 1.00 95.88 204 TYR A CA 1
ATOM 1520 C C . TYR A 1 204 ? 5.626 10.238 2.287 1.00 95.88 204 TYR A C 1
ATOM 1522 O O . TYR A 1 204 ? 6.717 10.063 2.834 1.00 95.88 204 TYR A O 1
ATOM 1530 N N . THR A 1 205 ? 4.499 9.723 2.774 1.00 95.94 205 THR A N 1
ATOM 1531 C CA . THR A 1 205 ? 4.444 8.811 3.925 1.00 95.94 205 THR A CA 1
ATOM 1532 C C . THR A 1 205 ? 4.211 7.385 3.444 1.00 95.94 205 THR A C 1
ATOM 1534 O O . THR A 1 205 ? 3.245 7.129 2.726 1.00 95.94 205 THR A O 1
ATOM 1537 N N . GLY A 1 206 ? 5.076 6.452 3.849 1.00 96.19 206 GLY A N 1
ATOM 1538 C CA . GLY A 1 206 ? 4.878 5.022 3.605 1.00 96.19 206 GLY A CA 1
ATOM 1539 C C . GLY A 1 206 ? 3.837 4.406 4.551 1.00 96.19 206 GLY A C 1
ATOM 1540 O O . GLY A 1 206 ? 3.726 4.811 5.711 1.00 96.19 206 GLY A O 1
ATOM 1541 N N . LEU A 1 207 ? 3.098 3.406 4.075 1.00 97.50 207 LEU A N 1
ATOM 1542 C CA . LEU A 1 207 ? 2.037 2.714 4.807 1.00 97.50 207 LEU A CA 1
ATOM 1543 C C . LEU A 1 207 ? 2.555 2.028 6.068 1.00 97.50 207 LEU A C 1
ATOM 1545 O O . LEU A 1 207 ? 1.876 2.034 7.085 1.00 97.50 207 LEU A O 1
ATOM 1549 N N . ILE A 1 208 ? 3.776 1.501 6.024 1.00 96.94 208 ILE A N 1
ATOM 1550 C CA . ILE A 1 208 ? 4.408 0.811 7.154 1.00 96.94 208 ILE A CA 1
ATOM 1551 C C . ILE A 1 208 ? 5.605 1.585 7.726 1.00 96.94 208 ILE A C 1
ATOM 1553 O O . ILE A 1 208 ? 6.487 1.004 8.344 1.00 96.94 208 ILE A O 1
ATOM 1557 N N . VAL A 1 209 ? 5.655 2.909 7.530 1.00 94.75 209 VAL A N 1
ATOM 1558 C CA . VAL A 1 209 ? 6.767 3.779 7.963 1.00 94.75 209 VAL A CA 1
ATOM 1559 C C . VAL A 1 209 ? 6.319 4.727 9.079 1.00 94.75 209 VAL A C 1
ATOM 1561 O O . VAL A 1 209 ? 5.156 5.111 9.166 1.00 94.75 209 VAL A O 1
ATOM 1564 N N . GLY A 1 210 ? 7.249 5.146 9.945 1.00 86.38 210 GLY A N 1
ATOM 1565 C CA . GLY A 1 210 ? 7.032 6.294 10.835 1.00 86.38 210 GLY A CA 1
ATOM 1566 C C . GLY A 1 210 ? 6.107 6.045 12.031 1.00 86.38 210 GLY A C 1
ATOM 1567 O O . GLY A 1 210 ? 5.795 6.998 12.749 1.00 86.38 210 GLY A O 1
ATOM 1568 N N . GLY A 1 211 ? 5.748 4.786 12.297 1.00 91.06 211 GLY A N 1
ATOM 1569 C CA . GLY A 1 211 ? 4.803 4.380 13.346 1.00 91.06 211 GLY A CA 1
ATOM 1570 C C . GLY A 1 211 ? 3.435 3.956 12.822 1.00 91.06 211 GLY A C 1
ATOM 1571 O O . GLY A 1 211 ? 2.587 3.575 13.620 1.00 91.06 211 GLY A O 1
ATOM 1572 N N . ASN A 1 212 ? 3.229 3.990 11.505 1.00 93.69 212 ASN A N 1
ATOM 1573 C CA . ASN A 1 212 ? 2.035 3.428 10.891 1.00 93.69 212 ASN A CA 1
ATOM 1574 C C . ASN A 1 212 ? 2.028 1.892 10.988 1.00 93.69 212 ASN A C 1
ATOM 1576 O O . ASN A 1 212 ? 3.077 1.244 11.064 1.00 93.69 212 ASN A O 1
ATOM 1580 N N . HIS A 1 213 ? 0.828 1.317 10.970 1.00 95.50 213 HIS A N 1
ATOM 1581 C CA . HIS A 1 213 ? 0.592 -0.123 11.007 1.00 95.50 213 HIS A CA 1
ATOM 1582 C C . HIS A 1 213 ? 0.060 -0.611 9.659 1.00 95.50 213 HIS A C 1
ATOM 1584 O O . HIS A 1 213 ? -0.819 0.021 9.080 1.00 95.50 213 HIS A O 1
ATOM 1590 N N . GLY A 1 214 ? 0.598 -1.732 9.182 1.00 97.44 214 GLY A N 1
ATOM 1591 C CA . GLY A 1 214 ? 0.279 -2.341 7.895 1.00 97.44 214 GLY A CA 1
ATOM 1592 C C . GLY A 1 214 ? -0.879 -3.333 7.925 1.00 97.44 214 GLY A C 1
ATOM 1593 O O . GLY A 1 214 ? -1.641 -3.401 8.884 1.00 97.44 214 GLY A O 1
ATOM 1594 N N . GLY A 1 215 ? -1.017 -4.107 6.852 1.00 97.81 215 GLY A N 1
ATOM 1595 C CA . GLY A 1 215 ? -2.139 -5.010 6.597 1.00 97.81 215 GLY A CA 1
ATOM 1596 C C . GLY A 1 215 ? -2.155 -6.338 7.341 1.00 97.81 215 GLY A C 1
ATOM 1597 O O . GLY A 1 215 ? -3.120 -7.077 7.185 1.00 97.81 215 GLY A O 1
ATOM 1598 N N . PHE A 1 216 ? -1.152 -6.687 8.151 1.00 98.00 216 PHE A N 1
ATOM 1599 C CA . PHE A 1 216 ? -1.184 -7.924 8.951 1.00 98.00 216 PHE A CA 1
ATOM 1600 C C . PHE A 1 216 ? -2.109 -7.815 10.175 1.00 98.00 216 PHE A C 1
ATOM 1602 O O . PHE A 1 216 ? -1.744 -8.170 11.292 1.00 98.00 216 PHE A O 1
ATOM 1609 N N . GLN A 1 217 ? -3.324 -7.318 9.967 1.00 97.12 217 GLN A N 1
ATOM 1610 C CA . GLN A 1 217 ? -4.361 -7.115 10.971 1.00 97.12 217 GLN A CA 1
ATOM 1611 C C . GLN A 1 217 ? -5.744 -7.281 10.347 1.00 97.12 217 GLN A C 1
ATOM 1613 O O . GLN A 1 217 ? -5.902 -7.168 9.138 1.00 97.12 217 GLN A O 1
ATOM 1618 N N . GLU A 1 218 ? -6.754 -7.531 11.175 1.00 96.75 218 GLU A N 1
ATOM 1619 C CA . GLU A 1 218 ? -8.125 -7.798 10.717 1.00 96.75 218 GLU A CA 1
ATOM 1620 C C . GLU A 1 218 ? -8.737 -6.618 9.954 1.00 96.75 218 GLU A C 1
ATOM 1622 O O . GLU A 1 218 ? -9.524 -6.798 9.024 1.00 96.75 218 GLU A O 1
ATOM 1627 N N . VAL A 1 219 ? -8.387 -5.393 10.344 1.00 96.69 219 VAL A N 1
ATOM 1628 C CA . VAL A 1 219 ? -8.869 -4.193 9.674 1.00 96.69 219 VAL A CA 1
ATOM 1629 C C . VAL A 1 219 ? -7.772 -3.137 9.676 1.00 96.69 219 VAL A C 1
ATOM 1631 O O . VAL A 1 219 ? -7.091 -2.937 10.675 1.00 96.69 219 VAL A O 1
ATOM 1634 N N . LEU A 1 220 ? -7.613 -2.435 8.568 1.00 96.88 220 LEU A N 1
ATOM 1635 C CA . LEU A 1 220 ? -6.618 -1.391 8.390 1.00 96.88 220 LEU A CA 1
ATOM 1636 C C . LEU A 1 220 ? -7.318 -0.050 8.174 1.00 96.88 220 LEU A C 1
ATOM 1638 O O . LEU A 1 220 ? -8.287 0.024 7.421 1.00 96.88 220 LEU A O 1
ATOM 1642 N N . ARG A 1 221 ? -6.814 1.010 8.813 1.00 96.19 221 ARG A N 1
ATOM 1643 C CA . ARG A 1 221 ? -7.269 2.378 8.562 1.00 96.19 221 ARG A CA 1
ATOM 1644 C C . ARG A 1 221 ? -6.278 3.121 7.685 1.00 96.19 221 ARG A C 1
ATOM 1646 O O . ARG A 1 221 ? -5.098 3.186 8.018 1.00 96.19 221 ARG A O 1
ATOM 1653 N N . VAL A 1 222 ? -6.771 3.717 6.607 1.00 96.56 222 VAL A N 1
ATOM 1654 C CA . VAL A 1 222 ? -5.975 4.542 5.687 1.00 96.56 222 VAL A CA 1
ATOM 1655 C C . VAL A 1 222 ? -6.757 5.770 5.243 1.00 96.56 222 VAL A C 1
ATOM 1657 O O . VAL A 1 222 ? -7.953 5.882 5.498 1.00 96.56 222 VAL A O 1
ATOM 1660 N N . THR A 1 223 ? -6.089 6.701 4.568 1.00 96.00 223 THR A N 1
ATOM 1661 C CA . THR A 1 223 ? -6.766 7.830 3.923 1.00 96.00 223 THR A CA 1
ATOM 1662 C C . THR A 1 223 ? -7.327 7.422 2.557 1.00 96.00 223 THR A C 1
ATOM 1664 O O . THR A 1 223 ? -6.715 6.622 1.846 1.00 96.00 223 THR A O 1
ATOM 1667 N N . SER A 1 224 ? -8.483 7.971 2.179 1.00 96.56 224 SER A N 1
ATOM 1668 C CA . SER A 1 224 ? -9.214 7.577 0.968 1.00 96.56 224 SER A CA 1
ATOM 1669 C C . SER A 1 224 ? -8.447 7.780 -0.340 1.00 96.56 224 SER A C 1
ATOM 1671 O O . SER A 1 224 ? -8.659 7.024 -1.282 1.00 96.56 224 SER A O 1
ATOM 1673 N N . ASP A 1 225 ? -7.555 8.771 -0.406 1.00 94.94 225 ASP A N 1
ATOM 1674 C CA . ASP A 1 225 ? -6.883 9.168 -1.655 1.00 94.94 225 ASP A CA 1
ATOM 1675 C C . ASP A 1 225 ? -5.884 8.127 -2.179 1.00 94.94 225 ASP A C 1
ATOM 1677 O O . ASP A 1 225 ? -5.540 8.139 -3.355 1.00 94.94 225 ASP A O 1
ATOM 1681 N N . PHE A 1 226 ? -5.406 7.235 -1.307 1.00 96.19 226 PHE A N 1
ATOM 1682 C CA . PHE A 1 226 ? -4.409 6.212 -1.647 1.00 96.19 226 PHE A CA 1
ATOM 1683 C C . PHE A 1 226 ? -5.029 4.818 -1.781 1.00 96.19 226 PHE A C 1
ATOM 1685 O O . PHE A 1 226 ? -4.321 3.810 -1.739 1.00 96.19 226 PHE A O 1
ATOM 1692 N N . LEU A 1 227 ? -6.356 4.760 -1.935 1.00 97.31 227 LEU A N 1
ATOM 1693 C CA . LEU A 1 227 ? -7.075 3.527 -2.202 1.00 97.31 227 LEU A CA 1
ATOM 1694 C C . LEU A 1 227 ? -7.311 3.322 -3.690 1.00 97.31 227 LEU A C 1
ATOM 1696 O O . LEU A 1 227 ? -7.816 4.191 -4.398 1.00 97.31 227 LEU A O 1
ATOM 1700 N N . TYR A 1 228 ? -7.012 2.110 -4.137 1.00 96.50 228 TYR A N 1
ATOM 1701 C CA . TYR A 1 228 ? -7.260 1.650 -5.492 1.00 96.50 228 TYR A CA 1
ATOM 1702 C C . TYR A 1 228 ? -8.495 0.758 -5.498 1.00 96.50 228 TYR A C 1
ATOM 1704 O O . TYR A 1 228 ? -8.614 -0.153 -4.680 1.00 96.50 228 TYR A O 1
ATOM 1712 N N . SER A 1 229 ? -9.413 0.993 -6.433 1.00 96.88 229 SER A N 1
ATOM 1713 C CA . SER A 1 229 ? -10.490 0.033 -6.697 1.00 96.88 229 SER A CA 1
ATOM 1714 C C . SER A 1 229 ? -9.896 -1.210 -7.355 1.00 96.88 229 SER A C 1
ATOM 1716 O O . SER A 1 229 ? -9.129 -1.080 -8.311 1.00 96.88 229 SER A O 1
ATOM 1718 N N . ILE A 1 230 ? -10.240 -2.401 -6.860 1.00 97.88 230 ILE A N 1
ATOM 1719 C CA . ILE A 1 230 ? -9.744 -3.656 -7.439 1.00 97.88 230 ILE A CA 1
ATOM 1720 C C . ILE A 1 230 ? -10.798 -4.216 -8.402 1.00 97.88 230 ILE A C 1
ATOM 1722 O O . ILE A 1 230 ? -11.915 -4.478 -7.956 1.00 97.88 230 ILE A O 1
ATOM 1726 N N . PRO A 1 231 ? -10.476 -4.415 -9.695 1.00 96.56 231 PRO A N 1
ATOM 1727 C CA . PRO A 1 231 ? -11.422 -4.959 -10.667 1.00 96.56 231 PRO A CA 1
ATOM 1728 C C . PRO A 1 231 ? -11.941 -6.349 -10.280 1.00 96.56 231 PRO A C 1
ATOM 1730 O O . PRO A 1 231 ? -11.171 -7.190 -9.818 1.00 96.56 231 PRO A O 1
ATOM 1733 N N . ASP A 1 232 ? -13.219 -6.622 -10.549 1.00 95.19 232 ASP A N 1
ATOM 1734 C CA . ASP A 1 232 ? -13.860 -7.909 -10.222 1.00 95.19 232 ASP A CA 1
ATOM 1735 C C . ASP A 1 232 ? -13.207 -9.101 -10.934 1.00 95.19 232 ASP A C 1
ATOM 1737 O O . ASP A 1 232 ? -13.143 -10.197 -10.387 1.00 95.19 232 ASP A O 1
ATOM 1741 N N . ALA A 1 233 ? -12.677 -8.878 -12.140 1.00 96.75 233 ALA A N 1
ATOM 1742 C CA . ALA A 1 233 ? -11.987 -9.902 -12.922 1.00 96.75 233 ALA A CA 1
ATOM 1743 C C . ALA A 1 233 ? -10.610 -10.298 -12.351 1.00 96.75 233 ALA A C 1
ATOM 1745 O O . ALA A 1 233 ? -10.025 -11.274 -12.815 1.00 96.75 233 ALA A O 1
ATOM 1746 N N . LEU A 1 234 ? -10.077 -9.542 -11.386 1.00 96.62 234 LEU A N 1
ATOM 1747 C CA . LEU A 1 234 ? -8.773 -9.784 -10.777 1.00 96.62 234 LEU A CA 1
ATOM 1748 C C . LEU A 1 234 ? -8.955 -10.342 -9.361 1.00 96.62 234 LEU A C 1
ATOM 1750 O O . LEU A 1 234 ? -9.495 -9.648 -8.493 1.00 96.62 234 LEU A O 1
ATOM 1754 N N . GLY A 1 235 ? -8.479 -11.570 -9.120 1.00 98.00 235 GLY A N 1
ATOM 1755 C CA . GLY A 1 235 ? -8.474 -12.216 -7.800 1.00 98.00 235 GLY A CA 1
ATOM 1756 C C . GLY A 1 235 ? -7.749 -11.376 -6.743 1.00 98.00 235 GLY A C 1
ATOM 1757 O O . GLY A 1 235 ? -6.890 -10.557 -7.066 1.00 98.00 235 GLY A O 1
ATOM 1758 N N . SER A 1 236 ? -8.123 -11.502 -5.468 1.00 98.19 236 SER A N 1
ATOM 1759 C CA . SER A 1 236 ? -7.527 -10.677 -4.394 1.00 98.19 236 SER A CA 1
ATOM 1760 C C . SER A 1 236 ? -6.105 -11.119 -4.068 1.00 98.19 236 SER A C 1
ATOM 1762 O O . SER A 1 236 ? -5.245 -10.285 -3.790 1.00 98.19 236 SER A O 1
ATOM 1764 N N . GLU A 1 237 ? -5.875 -12.426 -4.138 1.00 97.75 237 GLU A N 1
ATOM 1765 C CA . GLU A 1 237 ? -4.586 -13.094 -4.041 1.00 97.75 237 GLU A CA 1
ATOM 1766 C C . GLU A 1 237 ? -3.604 -12.626 -5.122 1.00 97.75 237 GLU A C 1
ATOM 1768 O O . GLU A 1 237 ? -2.426 -12.439 -4.824 1.00 97.75 237 GLU A O 1
ATOM 1773 N N . ASP A 1 238 ? -4.099 -12.347 -6.330 1.00 97.25 238 ASP A N 1
ATOM 1774 C CA . ASP A 1 238 ? -3.295 -11.842 -7.445 1.00 97.25 238 ASP A CA 1
ATOM 1775 C C . ASP A 1 238 ? -3.139 -10.320 -7.383 1.00 97.25 238 ASP A C 1
ATOM 1777 O O . ASP A 1 238 ? -2.082 -9.782 -7.706 1.00 97.25 238 ASP A O 1
ATOM 1781 N N . ALA A 1 239 ? -4.175 -9.602 -6.943 1.00 98.25 239 ALA A N 1
ATOM 1782 C CA . ALA A 1 239 ? -4.146 -8.148 -6.832 1.00 98.25 239 ALA A CA 1
ATOM 1783 C C . ALA A 1 239 ? -3.141 -7.657 -5.781 1.00 98.25 239 ALA A C 1
ATOM 1785 O O . ALA A 1 239 ? -2.458 -6.660 -6.016 1.00 98.25 239 ALA A O 1
ATOM 1786 N N . ALA A 1 240 ? -3.035 -8.341 -4.638 1.00 98.44 240 ALA A N 1
ATOM 1787 C CA . ALA A 1 240 ? -2.195 -7.906 -3.524 1.00 98.44 240 ALA A CA 1
ATOM 1788 C C . ALA A 1 240 ? -0.710 -7.707 -3.922 1.00 98.44 240 ALA A C 1
ATOM 1790 O O . ALA A 1 240 ? -0.218 -6.584 -3.777 1.00 98.44 240 ALA A O 1
ATOM 1791 N N . PRO A 1 241 ? -0.010 -8.693 -4.525 1.00 97.94 241 PRO A N 1
ATOM 1792 C CA . PRO A 1 241 ? 1.372 -8.516 -4.989 1.00 97.94 241 PRO A CA 1
ATOM 1793 C C . PRO A 1 241 ? 1.558 -7.418 -6.042 1.00 97.94 241 PRO A C 1
ATOM 1795 O O . PRO A 1 241 ? 2.637 -6.820 -6.157 1.00 97.94 241 PRO A O 1
ATOM 1798 N N . LEU A 1 242 ? 0.517 -7.121 -6.828 1.00 97.94 242 LEU A N 1
ATOM 1799 C CA . LEU A 1 242 ? 0.590 -6.088 -7.861 1.00 97.94 242 LEU A CA 1
ATOM 1800 C C . LEU A 1 242 ? 0.680 -4.672 -7.274 1.00 97.94 242 LEU A C 1
ATOM 1802 O O . LEU A 1 242 ? 1.266 -3.793 -7.909 1.00 97.94 242 LEU A O 1
ATOM 1806 N N . LEU A 1 243 ? 0.193 -4.468 -6.045 1.00 98.19 243 LEU A N 1
ATOM 1807 C CA . LEU A 1 243 ? 0.259 -3.191 -5.321 1.00 98.19 243 LEU A CA 1
ATOM 1808 C C . LEU A 1 243 ? 1.681 -2.821 -4.855 1.00 98.19 243 LEU A C 1
ATOM 1810 O O . LEU A 1 243 ? 1.905 -1.688 -4.425 1.00 98.19 243 LEU A O 1
ATOM 1814 N N . CYS A 1 244 ? 2.643 -3.745 -4.964 1.00 98.31 244 CYS A N 1
ATOM 1815 C CA . CYS A 1 244 ? 4.057 -3.509 -4.671 1.00 98.31 244 CYS A CA 1
ATOM 1816 C C . CYS A 1 244 ? 4.950 -3.923 -5.845 1.00 98.31 244 CYS A C 1
ATOM 1818 O O . CYS A 1 244 ? 5.416 -3.076 -6.615 1.00 98.31 244 CYS A O 1
ATOM 1820 N N . ALA A 1 245 ? 5.182 -5.225 -6.022 1.00 97.62 245 ALA A N 1
ATOM 1821 C CA . ALA A 1 245 ? 6.093 -5.726 -7.044 1.00 97.62 245 ALA A CA 1
ATOM 1822 C C . ALA A 1 245 ? 5.570 -5.431 -8.459 1.00 97.62 245 ALA A C 1
ATOM 1824 O O . ALA A 1 245 ? 6.347 -5.031 -9.328 1.00 97.62 245 ALA A O 1
ATOM 1825 N N . GLY A 1 246 ? 4.254 -5.553 -8.671 1.00 96.69 246 GLY A N 1
ATOM 1826 C CA . GLY A 1 246 ? 3.627 -5.277 -9.966 1.00 96.69 246 GLY A CA 1
ATOM 1827 C C . GLY A 1 246 ? 3.833 -3.838 -10.417 1.00 96.69 246 GLY A C 1
ATOM 1828 O O . GLY A 1 246 ? 4.409 -3.616 -11.478 1.00 96.69 246 GLY A O 1
ATOM 1829 N N . ILE A 1 247 ? 3.443 -2.856 -9.600 1.00 96.12 247 ILE A N 1
ATOM 1830 C CA . ILE A 1 247 ? 3.617 -1.439 -9.949 1.00 96.12 247 ILE A CA 1
ATOM 1831 C C . ILE A 1 247 ? 5.094 -1.050 -10.101 1.00 96.12 247 ILE A C 1
ATOM 1833 O O . ILE A 1 247 ? 5.435 -0.291 -11.010 1.00 96.12 247 ILE A O 1
ATOM 1837 N N . THR A 1 248 ? 5.981 -1.622 -9.277 1.00 96.69 248 THR A N 1
ATOM 1838 C CA . THR A 1 248 ? 7.434 -1.376 -9.342 1.00 96.69 248 THR A CA 1
ATOM 1839 C C . THR A 1 248 ? 8.028 -1.802 -10.683 1.00 96.69 248 THR A C 1
ATOM 1841 O O . THR A 1 248 ? 8.940 -1.157 -11.196 1.00 96.69 248 THR A O 1
ATOM 1844 N N . VAL A 1 249 ? 7.499 -2.873 -11.267 1.00 96.12 249 VAL A N 1
ATOM 1845 C CA . VAL A 1 249 ? 7.904 -3.379 -12.579 1.00 96.12 249 VAL A CA 1
ATOM 1846 C C . VAL A 1 249 ? 7.173 -2.646 -13.704 1.00 96.12 249 VAL A C 1
ATOM 1848 O O . VAL A 1 249 ? 7.795 -2.219 -14.673 1.00 96.12 249 VAL A O 1
ATOM 1851 N N . TYR A 1 250 ? 5.860 -2.470 -13.579 1.00 94.81 250 TYR A N 1
ATOM 1852 C CA . TYR A 1 250 ? 5.015 -1.896 -14.621 1.00 94.81 250 TYR A CA 1
ATOM 1853 C C . TYR A 1 250 ? 5.365 -0.435 -14.920 1.00 94.81 250 TYR A C 1
ATOM 1855 O O . TYR A 1 250 ? 5.463 -0.058 -16.086 1.00 94.81 250 TYR A O 1
ATOM 1863 N N . ALA A 1 251 ? 5.595 0.391 -13.894 1.00 93.81 251 ALA A N 1
ATOM 1864 C CA . ALA A 1 251 ? 5.862 1.817 -14.070 1.00 93.81 251 ALA A CA 1
ATOM 1865 C C . ALA A 1 251 ? 7.078 2.116 -14.979 1.00 93.81 251 ALA A C 1
ATOM 1867 O O . ALA A 1 251 ? 6.914 2.873 -15.943 1.00 93.81 251 ALA A O 1
ATOM 1868 N N . PRO A 1 252 ? 8.281 1.545 -14.751 1.00 92.75 252 PRO A N 1
ATOM 1869 C CA . PRO A 1 252 ? 9.414 1.770 -15.644 1.00 92.75 252 PRO A CA 1
ATOM 1870 C C . PRO A 1 252 ? 9.221 1.133 -17.025 1.00 92.75 252 PRO A C 1
ATOM 1872 O O . PRO A 1 252 ? 9.634 1.748 -18.009 1.00 92.75 252 PRO A O 1
ATOM 1875 N N . LEU A 1 253 ? 8.582 -0.041 -17.131 1.00 91.81 253 LEU A N 1
ATOM 1876 C CA . LEU A 1 253 ? 8.309 -0.659 -18.435 1.00 91.81 253 LEU A CA 1
ATOM 1877 C C . LEU A 1 253 ? 7.389 0.239 -19.266 1.00 91.81 253 LEU A C 1
ATOM 1879 O O . LEU A 1 253 ? 7.794 0.682 -20.335 1.00 91.81 253 LEU A O 1
ATOM 1883 N N . LYS A 1 254 ? 6.245 0.661 -18.721 1.00 89.62 254 LYS A N 1
ATOM 1884 C CA . LYS A 1 254 ? 5.327 1.594 -19.389 1.00 89.62 254 LYS A CA 1
ATOM 1885 C C . LYS A 1 254 ? 6.005 2.904 -19.798 1.00 89.62 254 LYS A C 1
ATOM 1887 O O . LYS A 1 254 ? 5.734 3.441 -20.869 1.00 89.62 254 LYS A O 1
ATOM 1892 N N . ARG A 1 255 ? 6.871 3.454 -18.938 1.00 90.12 255 ARG A N 1
ATOM 1893 C CA . ARG A 1 255 ? 7.527 4.751 -19.181 1.00 90.12 255 ARG A CA 1
ATOM 1894 C C . ARG A 1 255 ? 8.629 4.674 -20.239 1.00 90.12 255 ARG A C 1
ATOM 1896 O O . ARG A 1 255 ? 8.875 5.670 -20.919 1.00 90.12 255 ARG A O 1
ATOM 1903 N N . HIS A 1 256 ? 9.318 3.539 -20.355 1.00 90.06 256 HIS A N 1
ATOM 1904 C CA . HIS A 1 256 ? 10.543 3.432 -21.154 1.00 90.06 256 HIS A CA 1
ATOM 1905 C C . HIS A 1 256 ? 10.460 2.450 -22.331 1.00 90.06 256 HIS A C 1
ATOM 1907 O O . HIS A 1 256 ? 11.242 2.584 -23.274 1.00 90.06 256 HIS A O 1
ATOM 1913 N N . MET A 1 257 ? 9.507 1.515 -22.343 1.00 86.38 257 MET A N 1
ATOM 1914 C CA . MET A 1 257 ? 9.231 0.635 -23.484 1.00 86.38 257 MET A CA 1
ATOM 1915 C C . MET A 1 257 ? 8.332 1.335 -24.503 1.00 86.38 257 MET A C 1
ATOM 1917 O O . MET A 1 257 ? 7.172 0.999 -24.704 1.00 86.38 257 MET A O 1
ATOM 1921 N N . ALA A 1 258 ? 8.892 2.336 -25.178 1.00 75.44 258 ALA A N 1
ATOM 1922 C CA . ALA A 1 258 ? 8.142 3.172 -26.112 1.00 75.44 258 ALA A CA 1
ATOM 1923 C C . ALA A 1 258 ? 7.815 2.487 -27.455 1.00 75.44 258 ALA A C 1
ATOM 1925 O O . ALA A 1 258 ? 7.124 3.080 -28.284 1.00 75.44 258 ALA A O 1
ATOM 1926 N N . ARG A 1 259 ? 8.377 1.302 -27.738 1.00 80.25 259 ARG A N 1
ATOM 1927 C CA . ARG A 1 259 ? 8.238 0.632 -29.039 1.00 80.25 259 ARG A CA 1
ATOM 1928 C C . ARG A 1 259 ? 8.073 -0.882 -28.886 1.00 80.25 259 ARG A C 1
ATOM 1930 O O . ARG A 1 259 ? 8.846 -1.494 -28.146 1.00 80.25 259 ARG A O 1
ATOM 1937 N N . PRO A 1 260 ? 7.157 -1.502 -29.650 1.00 81.81 260 PRO A N 1
ATOM 1938 C CA . PRO A 1 260 ? 7.079 -2.953 -29.752 1.00 81.81 260 PRO A CA 1
ATOM 1939 C C . PRO A 1 260 ? 8.417 -3.568 -30.180 1.00 81.81 260 PRO A C 1
ATOM 1941 O O . PRO A 1 260 ? 9.148 -3.000 -30.995 1.00 81.81 260 PRO A O 1
ATOM 1944 N N . GLY A 1 261 ? 8.735 -4.744 -29.637 1.00 82.38 261 GLY A N 1
ATOM 1945 C CA . GLY A 1 261 ? 9.948 -5.492 -29.984 1.00 82.38 261 GLY A CA 1
ATOM 1946 C C . GLY A 1 261 ? 11.239 -4.991 -29.327 1.00 82.38 261 GLY A C 1
ATOM 1947 O O . GLY A 1 261 ? 12.311 -5.517 -29.630 1.00 82.38 261 GLY A O 1
ATOM 1948 N N . MET A 1 262 ? 11.172 -4.006 -28.423 1.00 87.44 262 MET A N 1
ATOM 1949 C CA . MET A 1 262 ? 12.316 -3.659 -27.578 1.00 87.44 262 MET A CA 1
ATOM 1950 C C . MET A 1 262 ? 12.720 -4.855 -26.708 1.00 87.44 262 MET A C 1
ATOM 1952 O O . MET A 1 262 ? 11.891 -5.459 -26.033 1.00 87.44 262 MET A O 1
ATOM 1956 N N . ALA A 1 263 ? 14.011 -5.187 -26.713 1.00 88.81 263 ALA A N 1
ATOM 1957 C CA . ALA A 1 263 ? 14.549 -6.239 -25.862 1.00 88.81 263 ALA A CA 1
ATOM 1958 C C . ALA A 1 263 ? 14.719 -5.731 -24.423 1.00 88.81 263 ALA A C 1
ATOM 1960 O O . ALA A 1 263 ? 15.336 -4.688 -24.198 1.00 88.81 263 ALA A O 1
ATOM 1961 N N . VAL A 1 264 ? 14.220 -6.500 -23.455 1.00 89.38 264 VAL A N 1
ATOM 1962 C CA . VAL A 1 264 ? 14.350 -6.224 -22.019 1.00 89.38 264 VAL A CA 1
ATOM 1963 C C . VAL A 1 264 ? 15.138 -7.352 -21.366 1.00 89.38 264 VAL A C 1
ATOM 1965 O O . VAL A 1 264 ? 14.838 -8.527 -21.566 1.00 89.38 264 VAL A O 1
ATOM 1968 N N . ALA A 1 265 ? 16.150 -6.996 -20.576 1.00 92.88 265 ALA A N 1
ATOM 1969 C CA . ALA A 1 265 ? 16.898 -7.946 -19.762 1.00 92.88 265 ALA A CA 1
ATOM 1970 C C . ALA A 1 265 ? 16.418 -7.870 -18.308 1.00 92.88 265 ALA A C 1
ATOM 1972 O O . ALA A 1 265 ? 16.514 -6.818 -17.677 1.00 92.88 265 ALA A O 1
ATOM 1973 N N . VAL A 1 266 ? 15.938 -8.992 -17.770 1.00 94.75 266 VAL A N 1
ATOM 1974 C CA . VAL A 1 266 ? 15.560 -9.125 -16.356 1.00 94.75 266 VAL A CA 1
ATOM 1975 C C . VAL A 1 266 ? 16.715 -9.785 -15.606 1.00 94.75 266 VAL A C 1
ATOM 1977 O O . VAL A 1 266 ? 17.014 -10.961 -15.813 1.00 94.75 266 VAL A O 1
ATOM 1980 N N . LEU A 1 267 ? 17.393 -9.020 -14.749 1.00 96.00 267 LEU A N 1
ATOM 1981 C CA . LEU A 1 267 ? 18.505 -9.510 -13.933 1.00 96.00 267 LEU A CA 1
ATOM 1982 C C . LEU A 1 267 ? 17.988 -9.937 -12.553 1.00 96.00 267 LEU A C 1
ATOM 1984 O O . LEU A 1 267 ? 17.764 -9.101 -11.682 1.00 96.00 267 LEU A O 1
ATOM 1988 N N . GLY A 1 268 ? 17.826 -11.249 -12.369 1.00 95.56 268 GLY A N 1
ATOM 1989 C CA . GLY A 1 268 ? 17.296 -11.860 -11.148 1.00 95.56 268 GLY A CA 1
ATOM 1990 C C . GLY A 1 268 ? 15.803 -12.181 -11.256 1.00 95.56 268 GLY A C 1
ATOM 1991 O O . GLY A 1 268 ? 14.984 -11.307 -11.524 1.00 95.56 268 GLY A O 1
ATOM 1992 N N . VAL A 1 269 ? 15.442 -13.447 -11.030 1.00 94.19 269 VAL A N 1
ATOM 1993 C CA . VAL A 1 269 ? 14.063 -13.950 -11.166 1.00 94.19 269 VAL A CA 1
ATOM 1994 C C . VAL A 1 269 ? 13.504 -14.303 -9.788 1.00 94.19 269 VAL A C 1
ATOM 1996 O O . VAL A 1 269 ? 13.461 -15.459 -9.389 1.00 94.19 269 VAL A O 1
ATOM 1999 N N . GLY A 1 270 ? 13.140 -13.264 -9.034 1.00 94.50 270 GLY A N 1
ATOM 2000 C CA . GLY A 1 270 ? 12.419 -13.367 -7.759 1.00 94.50 270 GLY A CA 1
ATOM 2001 C C . GLY A 1 270 ? 11.013 -12.762 -7.851 1.00 94.50 270 GLY A C 1
ATOM 2002 O O . GLY A 1 270 ? 10.403 -12.758 -8.919 1.00 94.50 270 GLY A O 1
ATOM 2003 N N . GLY A 1 271 ? 10.522 -12.168 -6.757 1.00 94.00 271 GLY A N 1
ATOM 2004 C CA . GLY A 1 271 ? 9.203 -11.514 -6.705 1.00 94.00 271 GLY A CA 1
ATOM 2005 C C . GLY A 1 271 ? 8.994 -10.431 -7.776 1.00 94.00 271 GLY A C 1
ATOM 2006 O O . GLY A 1 271 ? 7.988 -10.431 -8.466 1.00 94.00 271 GLY A O 1
ATOM 2007 N N . LEU A 1 272 ? 9.968 -9.551 -8.007 1.00 96.19 272 LEU A N 1
ATOM 2008 C CA . LEU A 1 272 ? 9.854 -8.560 -9.087 1.00 96.19 272 LEU A CA 1
ATOM 2009 C C . LEU A 1 272 ? 10.128 -9.191 -10.459 1.00 96.19 272 LEU A C 1
ATOM 2011 O O . LEU A 1 272 ? 9.408 -8.947 -11.422 1.00 96.19 272 LEU A O 1
ATOM 2015 N N . GLY A 1 273 ? 11.167 -10.024 -10.553 1.00 95.44 273 GLY A N 1
ATOM 2016 C CA . GLY A 1 273 ? 11.613 -10.590 -11.826 1.00 95.44 273 GLY A CA 1
ATOM 2017 C C . GLY A 1 273 ? 10.561 -11.463 -12.512 1.00 95.44 273 GLY A C 1
ATOM 2018 O O . GLY A 1 273 ? 10.380 -11.344 -13.720 1.00 95.44 273 GLY A O 1
ATOM 2019 N N . HIS A 1 274 ? 9.826 -12.295 -11.765 1.00 95.44 274 HIS A N 1
ATOM 2020 C CA . HIS A 1 274 ? 8.782 -13.133 -12.364 1.00 95.44 274 HIS A CA 1
ATOM 2021 C C . HIS A 1 274 ? 7.605 -12.300 -12.908 1.00 95.44 274 HIS A C 1
ATOM 2023 O O . HIS A 1 274 ? 7.082 -12.627 -13.971 1.00 95.44 274 HIS A O 1
ATOM 2029 N N . LEU A 1 275 ? 7.235 -11.192 -12.249 1.00 95.44 275 LEU A N 1
ATOM 2030 C CA . LEU A 1 275 ? 6.234 -10.255 -12.777 1.00 95.44 275 LEU A CA 1
ATOM 2031 C C . LEU A 1 275 ? 6.764 -9.490 -13.993 1.00 95.44 275 LEU A C 1
ATOM 2033 O O . LEU A 1 275 ? 6.027 -9.285 -14.952 1.00 95.44 275 LEU A O 1
ATOM 2037 N N . ALA A 1 276 ? 8.051 -9.127 -14.011 1.00 93.88 276 ALA A N 1
ATOM 2038 C CA . ALA A 1 276 ? 8.678 -8.484 -15.169 1.00 93.88 276 ALA A CA 1
ATOM 2039 C C . ALA A 1 276 ? 8.642 -9.359 -16.422 1.00 93.88 276 ALA A C 1
ATOM 2041 O O . ALA A 1 276 ? 8.410 -8.846 -17.515 1.00 93.88 276 ALA A O 1
ATOM 2042 N N . LEU A 1 277 ? 8.807 -10.674 -16.267 1.00 92.69 277 LEU A N 1
ATOM 2043 C CA . LEU A 1 277 ? 8.670 -11.617 -17.376 1.00 92.69 277 LEU A CA 1
ATOM 2044 C C . LEU A 1 277 ? 7.226 -11.706 -17.890 1.00 92.69 277 LEU A C 1
ATOM 2046 O O . LEU A 1 277 ? 7.027 -11.791 -19.098 1.00 92.69 277 LEU A O 1
ATOM 2050 N N . GLN A 1 278 ? 6.227 -11.642 -17.006 1.00 90.62 278 GLN A N 1
ATOM 2051 C CA . GLN A 1 278 ? 4.813 -11.665 -17.399 1.00 90.62 278 GLN A CA 1
ATOM 2052 C C . GLN A 1 278 ? 4.392 -10.371 -18.108 1.00 90.62 278 GLN A C 1
ATOM 2054 O O . GLN A 1 278 ? 3.803 -10.427 -19.185 1.00 90.62 278 GLN A O 1
ATOM 2059 N N . VAL A 1 279 ? 4.749 -9.209 -17.551 1.00 84.62 279 VAL A N 1
ATOM 2060 C CA . VAL A 1 279 ? 4.422 -7.899 -18.142 1.00 84.62 279 VAL A CA 1
ATOM 2061 C C . VAL A 1 279 ? 5.177 -7.696 -19.459 1.00 84.62 279 VAL A C 1
ATOM 2063 O O . VAL A 1 279 ? 4.562 -7.414 -20.485 1.00 84.62 279 VAL A O 1
ATOM 2066 N N . GLY A 1 280 ? 6.496 -7.918 -19.464 1.00 70.50 280 GLY A N 1
ATOM 2067 C CA . GLY A 1 280 ? 7.325 -7.765 -20.663 1.00 70.50 280 GLY A CA 1
ATOM 2068 C C . GLY A 1 280 ? 7.045 -8.814 -21.745 1.00 70.50 280 GLY A C 1
ATOM 2069 O O . GLY A 1 280 ? 7.224 -8.535 -22.929 1.00 70.50 280 GLY A O 1
ATOM 2070 N N . GLY A 1 281 ? 6.580 -10.008 -21.359 1.00 60.38 281 GLY A N 1
ATOM 2071 C CA . GLY A 1 281 ? 6.113 -11.040 -22.287 1.00 60.38 281 GLY A CA 1
ATOM 2072 C C . GLY A 1 281 ? 4.732 -10.741 -22.880 1.00 60.38 281 GLY A C 1
ATOM 2073 O O . GLY A 1 281 ? 4.489 -11.075 -24.039 1.00 60.38 281 GLY A O 1
ATOM 2074 N N . GLY A 1 282 ? 3.853 -10.078 -22.119 1.00 55.94 282 GLY A N 1
ATOM 2075 C CA . GLY A 1 282 ? 2.508 -9.684 -22.548 1.00 55.94 282 GLY A CA 1
ATOM 2076 C C . GLY A 1 282 ? 2.484 -8.488 -23.505 1.00 55.94 282 GLY A C 1
ATOM 2077 O O . GLY A 1 282 ? 1.744 -8.505 -24.486 1.00 55.94 282 GLY A O 1
ATOM 2078 N N . GLU A 1 283 ? 3.349 -7.487 -23.305 1.00 51.34 283 GLU A N 1
ATOM 2079 C CA . GLU A 1 283 ? 3.451 -6.322 -24.209 1.00 51.34 283 GLU A CA 1
ATOM 2080 C C . GLU A 1 283 ? 4.133 -6.646 -25.560 1.00 51.34 283 GLU A C 1
ATOM 2082 O O . GLU A 1 283 ? 4.211 -5.804 -26.456 1.00 51.34 283 GLU A O 1
ATOM 2087 N N . GLY A 1 284 ? 4.604 -7.886 -25.747 1.00 40.22 284 GLY A N 1
ATOM 2088 C CA . GLY A 1 284 ? 5.255 -8.360 -26.971 1.00 40.22 284 GLY A CA 1
ATOM 2089 C C . GLY A 1 284 ? 4.333 -8.980 -28.029 1.00 40.22 284 GLY A C 1
ATOM 2090 O O . GLY A 1 284 ? 4.835 -9.397 -29.075 1.00 40.22 284 GLY A O 1
ATOM 2091 N N . GLY A 1 285 ? 3.017 -9.070 -27.802 1.00 34.44 285 GLY A N 1
ATOM 2092 C CA . GLY A 1 285 ? 2.142 -9.856 -28.681 1.00 34.44 285 GLY A CA 1
ATOM 2093 C C . GLY A 1 285 ? 0.663 -9.483 -28.651 1.00 34.44 285 GLY A C 1
ATOM 2094 O O . GLY A 1 285 ? -0.161 -10.308 -28.281 1.00 34.44 285 GLY A O 1
ATOM 2095 N N . GLY A 1 286 ? 0.303 -8.280 -29.096 1.00 29.95 286 GLY A N 1
ATOM 2096 C CA . GLY A 1 286 ? -1.097 -7.941 -29.368 1.00 29.95 286 GLY A CA 1
ATOM 2097 C C . GLY A 1 286 ? -1.304 -6.450 -29.578 1.00 29.95 286 GLY A C 1
ATOM 2098 O O . GLY A 1 286 ? -1.284 -5.685 -28.624 1.00 29.95 286 GLY A O 1
ATOM 2099 N N . GLY A 1 287 ? -1.472 -6.030 -30.832 1.00 34.66 287 GLY A N 1
ATOM 2100 C CA . GLY A 1 287 ? -1.821 -4.651 -31.161 1.00 34.66 287 GLY A CA 1
ATOM 2101 C C . GLY A 1 287 ? -3.233 -4.273 -30.707 1.00 34.66 287 GLY A C 1
ATOM 2102 O O . GLY A 1 287 ? -4.112 -5.129 -30.640 1.00 34.66 287 GLY A O 1
ATOM 2103 N N . GLY A 1 288 ? -3.443 -2.974 -30.476 1.00 31.05 288 GLY A N 1
ATOM 2104 C CA . GLY A 1 288 ? -4.773 -2.367 -30.410 1.00 31.05 288 GLY A CA 1
ATOM 2105 C C . GLY A 1 288 ? -5.017 -1.450 -29.214 1.00 31.05 288 GLY A C 1
ATOM 2106 O O . GLY A 1 288 ? -5.731 -1.836 -28.296 1.00 31.05 288 GLY A O 1
ATOM 2107 N N . VAL A 1 289 ? -4.492 -0.224 -29.281 1.00 32.12 289 VAL A N 1
ATOM 2108 C CA . VAL A 1 289 ? -5.278 1.020 -29.137 1.00 32.12 289 VAL A CA 1
ATOM 2109 C C . VAL A 1 289 ? -4.624 2.113 -29.966 1.00 32.12 289 VAL A C 1
ATOM 2111 O O . VAL A 1 289 ? -3.377 2.206 -29.922 1.00 32.12 289 VAL A O 1
#

pLDDT: mean 76.41, std 26.16, range [27.05, 98.81]

InterPro domains:
  IPR002328 Alcohol dehydrogenase, zinc-type, conserved site [PS00059] (153-167)
  IPR011032 GroES-like superfamily [SSF50129] (99-257)
  IPR013154 Alcohol dehydrogenase-like, N-terminal [PF08240] (118-232)
  IPR047109 Cinnamyl alcohol dehydrogenase-like [PTHR42683] (95-279)